Protein AF-0000000086524629 (afdb_homodimer)

Sequence (370 aa):
MGITLEEAQRVMAEADLLYSAADIAHALDILAASITEALADKNPLVLCVMNGGVITAGHLLTRLNFPLEQDYLHATRYRGATSGGQTITWLHEPETSLAGRHVLLVDDLLDEGYTLREVARWCRERGAQTVSIAVLADKIHARRVDGIQADFPALPLVDRYVFGFGMDYKEYWRNANGIYAVKGMMGITLEEAQRVMAEADLLYSAADIAHALDILAASITEALADKNPLVLCVMNGGVITAGHLLTRLNFPLEQDYLHATRYRGATSGGQTITWLHEPETSLAGRHVLLVDDLLDEGYTLREVARWCRERGAQTVSIAVLADKIHARRVDGIQADFPALPLVDRYVFGFGMDYKEYWRNANGIYAVKGM

InterPro domains:
  IPR000836 Phosphoribosyltransferase domain [PF00156] (21-147)
  IPR000836 Phosphoribosyltransferase domain [cd06223] (27-153)
  IPR029057 Phosphoribosyltransferase-like [G3DSA:3.40.50.2020] (3-184)
  IPR029057 Phosphoribosyltransferase-like [SSF53271] (16-183)
  IPR050408 Hypoxanthine-guanine phosphoribosyltransferase [PTHR43340] (16-183)

Radius of gyration: 20.01 Å; Cα contacts (8 Å, |Δi|>4): 835; chains: 2; bounding box: 47×61×53 Å

pLDDT: mean 94.8, std 10.23, range [38.28, 98.94]

Secondary structure (DSSP, 8-state):
-PPPHHHHHHHHHHPEEEE-HHHHHHHHHHHHHHHHHHHTTS--EEEEETTTHHHHHHHHHTT--S--EEEEEEEEEE--SSSS--EEEEEE--SS--TT-EEEEEEEEESS-HHHHHHHHHHHHTT-SEEEEEEEEEE-SS-PPTT---SEEEEEE-SS-EEBTTB-BTTB-TT-SSEEE-TT-/-PPPHHHHHHHHHHPEEEE-HHHHHHHHHHHHHHHHHHHTTS--EEEEETTTHHHHHHHHHTT--S--EEEEEEEEEE--SSSS--EEEEEE--SS--TT-EEEEEEEEESS-HHHHHHHHHHHHTT-SEEEEEEEEEE-SS-PPTT---SEEEEEE-SS-EEBTTB-BTTB-TT-SSEEE-TT-

Organism: NCBI:txid111769

Structure (mmCIF, N/CA/C/O backbone):
data_AF-0000000086524629-model_v1
#
loop_
_entity.id
_entity.type
_entity.pdbx_description
1 polymer 'Hypoxanthine-guanine phosphoribosyltransferase'
#
loop_
_atom_site.group_PDB
_atom_site.id
_atom_site.type_symbol
_atom_site.label_atom_id
_atom_site.label_alt_id
_atom_site.label_comp_id
_atom_site.label_asym_id
_atom_site.label_entity_id
_atom_site.label_seq_id
_atom_site.pdbx_PDB_ins_code
_atom_site.Cartn_x
_atom_site.Cartn_y
_atom_site.Cartn_z
_atom_site.occupancy
_atom_site.B_iso_or_equiv
_atom_site.auth_seq_id
_atom_site.auth_comp_id
_atom_site.auth_asym_id
_atom_site.auth_atom_id
_atom_site.pdbx_PDB_model_num
ATOM 1 N N . MET A 1 1 ? -15.109 -13.844 -16.219 1 56.5 1 MET A N 1
ATOM 2 C CA . MET A 1 1 ? -16.109 -13.727 -15.172 1 56.5 1 MET A CA 1
ATOM 3 C C . MET A 1 1 ? -15.492 -13.953 -13.797 1 56.5 1 MET A C 1
ATOM 5 O O . MET A 1 1 ? -14.641 -14.82 -13.633 1 56.5 1 MET A O 1
ATOM 9 N N . GLY A 1 2 ? -15.539 -12.891 -12.891 1 74.88 2 GLY A N 1
ATOM 10 C CA . GLY A 1 2 ? -14.984 -13.062 -11.555 1 74.88 2 GLY A CA 1
ATOM 11 C C . GLY A 1 2 ? -15.578 -14.242 -10.812 1 74.88 2 GLY A C 1
ATOM 12 O O . GLY A 1 2 ? -16.625 -14.773 -11.211 1 74.88 2 GLY A O 1
ATOM 13 N N . ILE A 1 3 ? -14.852 -14.922 -9.914 1 89.06 3 ILE A N 1
ATOM 14 C CA . ILE A 1 3 ? -15.305 -16.062 -9.117 1 89.06 3 ILE A CA 1
ATOM 15 C C . ILE A 1 3 ? -16.375 -15.609 -8.133 1 89.06 3 ILE A C 1
ATOM 17 O O . ILE A 1 3 ? -16.531 -14.414 -7.879 1 89.06 3 ILE A O 1
ATOM 21 N N . THR A 1 4 ? -17.156 -16.656 -7.648 1 92 4 THR A N 1
ATOM 22 C CA . THR A 1 4 ? -18.156 -16.375 -6.629 1 92 4 THR A CA 1
ATOM 23 C C . THR A 1 4 ? -17.516 -16.25 -5.254 1 92 4 THR A C 1
ATOM 25 O O . THR A 1 4 ? -16.375 -16.703 -5.051 1 92 4 THR A O 1
ATOM 28 N N . LEU A 1 5 ? -18.266 -15.68 -4.383 1 94.38 5 LEU A N 1
ATOM 29 C CA . LEU A 1 5 ? -17.812 -15.594 -2.996 1 94.38 5 LEU A CA 1
ATOM 30 C C . LEU A 1 5 ? -17.625 -16.984 -2.398 1 94.38 5 LEU A C 1
ATOM 32 O O . LEU A 1 5 ? -16.688 -17.203 -1.628 1 94.38 5 LEU A O 1
ATOM 36 N N . GLU A 1 6 ? -18.484 -17.859 -2.748 1 95.12 6 GLU A N 1
ATOM 37 C CA . GLU A 1 6 ? -18.391 -19.234 -2.271 1 95.12 6 GLU A CA 1
ATOM 38 C C . GLU A 1 6 ? -17.094 -19.891 -2.744 1 95.12 6 GLU A C 1
ATOM 40 O O . GLU A 1 6 ? -16.438 -20.609 -1.985 1 95.12 6 GLU A O 1
ATOM 45 N N . GLU A 1 7 ? -16.781 -19.688 -3.971 1 96 7 GLU A N 1
ATOM 46 C CA . GLU A 1 7 ? -15.531 -20.203 -4.5 1 96 7 GLU A CA 1
ATOM 47 C C . GLU A 1 7 ? -14.328 -19.609 -3.777 1 96 7 GLU A C 1
ATOM 49 O O . GLU A 1 7 ? -13.367 -20.312 -3.469 1 96 7 GLU A O 1
ATOM 54 N N . ALA A 1 8 ? -14.391 -18.281 -3.533 1 97.19 8 ALA A N 1
ATOM 55 C CA . ALA A 1 8 ? -13.32 -17.625 -2.793 1 97.19 8 ALA A CA 1
ATOM 56 C C . ALA A 1 8 ? -13.164 -18.219 -1.398 1 97.19 8 ALA A C 1
ATOM 58 O O . ALA A 1 8 ? -12.047 -18.484 -0.947 1 97.19 8 ALA A O 1
ATOM 59 N N . GLN A 1 9 ? -14.242 -18.5 -0.778 1 97.5 9 GLN A N 1
ATOM 60 C CA . GLN A 1 9 ? -14.219 -19.078 0.564 1 97.5 9 GLN A CA 1
ATOM 61 C C . GLN A 1 9 ? -13.68 -20.5 0.542 1 97.5 9 GLN A C 1
ATOM 63 O O . GLN A 1 9 ? -12.914 -20.891 1.426 1 97.5 9 GLN A O 1
ATOM 68 N N . ARG A 1 10 ? -14.055 -21.219 -0.437 1 97.19 10 ARG A N 1
ATOM 69 C CA . ARG A 1 10 ? -13.648 -22.625 -0.565 1 97.19 10 ARG A CA 1
ATOM 70 C C . ARG A 1 10 ? -12.141 -22.719 -0.792 1 97.19 10 ARG A C 1
ATOM 72 O O . ARG A 1 10 ? -11.477 -23.578 -0.201 1 97.19 10 ARG A O 1
ATOM 79 N N . VAL A 1 11 ? -11.602 -21.891 -1.621 1 97.94 11 VAL A N 1
ATOM 80 C CA . VAL A 1 11 ? -10.18 -21.953 -1.942 1 97.94 11 VAL A CA 1
ATOM 81 C C . VAL A 1 11 ? -9.352 -21.719 -0.68 1 97.94 11 VAL A C 1
ATOM 83 O O . VAL A 1 11 ? -8.359 -22.406 -0.443 1 97.94 11 VAL A O 1
ATOM 86 N N . MET A 1 12 ? -9.773 -20.781 0.132 1 98.25 12 MET A N 1
ATOM 87 C CA . MET A 1 12 ? -9.07 -20.5 1.383 1 98.25 12 MET A CA 1
ATOM 88 C C . MET A 1 12 ? -9.188 -21.688 2.338 1 98.25 12 MET A C 1
ATOM 90 O O . MET A 1 12 ? -8.195 -22.078 2.959 1 98.25 12 MET A O 1
ATOM 94 N N . ALA A 1 13 ? -10.344 -22.234 2.402 1 97.94 13 ALA A N 1
ATOM 95 C CA . ALA A 1 13 ? -10.609 -23.312 3.342 1 97.94 13 ALA A CA 1
ATOM 96 C C . ALA A 1 13 ? -9.773 -24.547 3 1 97.94 13 ALA A C 1
ATOM 98 O O . ALA A 1 13 ? -9.375 -25.297 3.891 1 97.94 13 ALA A O 1
ATOM 99 N N . GLU A 1 14 ? -9.438 -24.703 1.763 1 98.25 14 GLU A N 1
ATOM 100 C CA . GLU A 1 14 ? -8.797 -25.938 1.312 1 98.25 14 GLU A CA 1
ATOM 101 C C . GLU A 1 14 ? -7.309 -25.734 1.062 1 98.25 14 GLU A C 1
ATOM 103 O O . GLU A 1 14 ? -6.566 -26.688 0.849 1 98.25 14 GLU A O 1
ATOM 108 N N . ALA A 1 15 ? -6.867 -24.516 1.142 1 98.5 15 ALA A N 1
ATOM 109 C CA . ALA A 1 15 ? -5.508 -24.156 0.734 1 98.5 15 ALA A CA 1
ATOM 110 C C . ALA A 1 15 ? -4.477 -24.719 1.705 1 98.5 15 ALA A C 1
ATOM 112 O O . ALA A 1 15 ? -4.777 -24.938 2.879 1 98.5 15 ALA A O 1
ATOM 113 N N . ASP A 1 16 ? -3.24 -24.953 1.258 1 98.5 16 ASP A N 1
ATOM 114 C CA . ASP A 1 16 ? -2.096 -25.328 2.086 1 98.5 16 ASP A CA 1
ATOM 115 C C . ASP A 1 16 ? -1.371 -24.094 2.604 1 98.5 16 ASP A C 1
ATOM 117 O O . ASP A 1 16 ? -0.992 -23.219 1.824 1 98.5 16 ASP A O 1
ATOM 121 N N . LEU A 1 17 ? -1.208 -24.016 3.881 1 98.5 17 LEU A N 1
ATOM 122 C CA . LEU A 1 17 ? -0.421 -22.922 4.445 1 98.5 17 LEU A CA 1
ATOM 123 C C . LEU A 1 17 ? 1.067 -23.141 4.191 1 98.5 17 LEU A C 1
ATOM 125 O O . LEU A 1 17 ? 1.632 -24.156 4.617 1 98.5 17 LEU A O 1
ATOM 129 N N . LEU A 1 18 ? 1.681 -22.266 3.445 1 98.69 18 LEU A N 1
ATOM 130 C CA . LEU A 1 18 ? 3.107 -22.375 3.162 1 98.69 18 LEU A CA 1
ATOM 131 C C . LEU A 1 18 ? 3.924 -21.562 4.168 1 98.69 18 LEU A C 1
ATOM 133 O O . LEU A 1 18 ? 4.938 -22.047 4.68 1 98.69 18 LEU A O 1
ATOM 137 N N . TYR A 1 19 ? 3.584 -20.312 4.457 1 98.88 19 TYR A N 1
ATOM 138 C CA . TYR A 1 19 ? 4.207 -19.422 5.43 1 98.88 19 TYR A CA 1
ATOM 139 C C . TYR A 1 19 ? 3.154 -18.734 6.297 1 98.88 19 TYR A C 1
ATOM 141 O O . TYR A 1 19 ? 2.182 -18.172 5.785 1 98.88 19 TYR A O 1
ATOM 149 N N . SER A 1 20 ? 3.328 -18.781 7.582 1 98.81 20 SER A N 1
ATOM 150 C CA . SER A 1 20 ? 2.424 -18.156 8.539 1 98.81 20 SER A CA 1
ATOM 151 C C . SER A 1 20 ? 2.705 -16.656 8.656 1 98.81 20 SER A C 1
ATOM 153 O O . SER A 1 20 ? 3.717 -16.172 8.148 1 98.81 20 SER A O 1
ATOM 155 N N . ALA A 1 21 ? 1.793 -16 9.312 1 98.56 21 ALA A N 1
ATOM 156 C CA . ALA A 1 21 ? 1.997 -14.586 9.617 1 98.56 21 ALA A CA 1
ATOM 157 C C . ALA A 1 21 ? 3.311 -14.367 10.359 1 98.56 21 ALA A C 1
ATOM 159 O O . ALA A 1 21 ? 4.031 -13.406 10.094 1 98.56 21 ALA A O 1
ATOM 160 N N . ALA A 1 22 ? 3.586 -15.203 11.281 1 98.62 22 ALA A N 1
ATOM 161 C CA . ALA A 1 22 ? 4.809 -15.094 12.07 1 98.62 22 ALA A CA 1
ATOM 162 C C . ALA A 1 22 ? 6.047 -15.312 11.203 1 98.62 22 ALA A C 1
ATOM 164 O O . ALA A 1 22 ? 7.055 -14.625 11.367 1 98.62 22 ALA A O 1
ATOM 165 N N . ASP A 1 23 ? 5.973 -16.297 10.297 1 98.75 23 ASP A N 1
ATOM 166 C CA . ASP A 1 23 ? 7.055 -16.531 9.344 1 98.75 23 ASP A CA 1
ATOM 167 C C . ASP A 1 23 ? 7.332 -15.289 8.508 1 98.75 23 ASP A C 1
ATOM 169 O O . ASP A 1 23 ? 8.492 -14.898 8.336 1 98.75 23 ASP A O 1
ATOM 173 N N . ILE A 1 24 ? 6.301 -14.711 8.047 1 98.88 24 ILE A N 1
ATOM 174 C CA . ILE A 1 24 ? 6.41 -13.562 7.16 1 98.88 24 ILE A CA 1
ATOM 175 C C . ILE A 1 24 ? 6.977 -12.367 7.93 1 98.88 24 ILE A C 1
ATOM 177 O O . ILE A 1 24 ? 7.867 -11.672 7.438 1 98.88 24 ILE A O 1
ATOM 181 N N . ALA A 1 25 ? 6.453 -12.141 9.141 1 98.69 25 ALA A N 1
ATOM 182 C CA . ALA A 1 25 ? 6.957 -11.039 9.961 1 98.69 25 ALA A CA 1
ATOM 183 C C . ALA A 1 25 ? 8.453 -11.172 10.203 1 98.69 25 ALA A C 1
ATOM 185 O O . ALA A 1 25 ? 9.203 -10.195 10.086 1 98.69 25 ALA A O 1
ATOM 186 N N . HIS A 1 26 ? 8.859 -12.359 10.516 1 98.81 26 HIS A N 1
ATOM 187 C CA . HIS A 1 26 ? 10.273 -12.625 10.742 1 98.81 26 HIS A CA 1
ATOM 188 C C . HIS A 1 26 ? 11.086 -12.375 9.484 1 98.81 26 HIS A C 1
ATOM 190 O O . HIS A 1 26 ? 12.148 -11.75 9.539 1 98.81 26 HIS A O 1
ATOM 196 N N . ALA A 1 27 ? 10.609 -12.836 8.391 1 98.88 27 ALA A N 1
ATOM 197 C CA . ALA A 1 27 ? 11.289 -12.656 7.113 1 98.88 27 ALA A CA 1
ATOM 198 C C . ALA A 1 27 ? 11.391 -11.18 6.754 1 98.88 27 ALA A C 1
ATOM 200 O O . ALA A 1 27 ? 12.406 -10.734 6.219 1 98.88 27 ALA A O 1
ATOM 201 N N . LEU A 1 28 ? 10.367 -10.43 7.02 1 98.88 28 LEU A N 1
ATOM 202 C CA . LEU A 1 28 ? 10.367 -9 6.73 1 98.88 28 LEU A CA 1
ATOM 203 C C . LEU A 1 28 ? 11.367 -8.266 7.617 1 98.88 28 LEU A C 1
ATOM 205 O O . LEU A 1 28 ? 11.977 -7.281 7.188 1 98.88 28 LEU A O 1
ATOM 209 N N . ASP A 1 29 ? 11.5 -8.734 8.875 1 98.88 29 ASP A N 1
ATOM 210 C CA . ASP A 1 29 ? 12.508 -8.156 9.758 1 98.88 29 ASP A CA 1
ATOM 211 C C . ASP A 1 29 ? 13.906 -8.344 9.18 1 98.88 29 ASP A C 1
ATOM 213 O O . ASP A 1 29 ? 14.711 -7.406 9.172 1 98.88 29 ASP A O 1
ATOM 217 N N . ILE A 1 30 ? 14.195 -9.492 8.703 1 98.88 30 ILE A N 1
ATOM 218 C CA . ILE A 1 30 ? 15.492 -9.805 8.109 1 98.88 30 ILE A CA 1
ATOM 219 C C . ILE A 1 30 ? 15.688 -8.992 6.836 1 98.88 30 ILE A C 1
ATOM 221 O O . ILE A 1 30 ? 16.75 -8.43 6.609 1 98.88 30 ILE A O 1
ATOM 225 N N . LEU A 1 31 ? 14.672 -8.945 6.051 1 98.88 31 LEU A N 1
ATOM 226 C CA . LEU A 1 31 ? 14.695 -8.156 4.82 1 98.88 31 LEU A CA 1
ATOM 227 C C . LEU A 1 31 ? 15 -6.695 5.113 1 98.88 31 LEU A C 1
ATOM 229 O O . LEU A 1 31 ? 15.852 -6.09 4.453 1 98.88 31 LEU A O 1
ATOM 233 N N . ALA A 1 32 ? 14.328 -6.121 6.059 1 98.94 32 ALA A N 1
ATOM 234 C CA . ALA A 1 32 ? 14.5 -4.719 6.434 1 98.94 32 ALA A CA 1
ATOM 235 C C . ALA A 1 32 ? 15.93 -4.441 6.879 1 98.94 32 ALA A C 1
ATOM 237 O O . ALA A 1 32 ? 16.5 -3.396 6.559 1 98.94 32 ALA A O 1
ATOM 238 N N . ALA A 1 33 ? 16.453 -5.379 7.633 1 98.88 33 ALA A N 1
ATOM 239 C CA . ALA A 1 33 ? 17.828 -5.234 8.086 1 98.88 33 ALA A CA 1
ATOM 240 C C . ALA A 1 33 ? 18.797 -5.199 6.898 1 98.88 33 ALA A C 1
ATOM 242 O O . ALA A 1 33 ? 19.719 -4.379 6.859 1 98.88 33 ALA A O 1
ATOM 243 N N . SER A 1 34 ? 18.594 -6.059 5.918 1 98.88 34 SER A N 1
ATOM 244 C CA . SER A 1 34 ? 19.438 -6.117 4.727 1 98.88 34 SER A CA 1
ATOM 245 C C . SER A 1 34 ? 19.328 -4.832 3.912 1 98.88 34 SER A C 1
ATOM 247 O O . SER A 1 34 ? 20.344 -4.305 3.449 1 98.88 34 SER A O 1
ATOM 249 N N . ILE A 1 35 ? 18.141 -4.348 3.736 1 98.94 35 ILE A N 1
ATOM 250 C CA . ILE A 1 35 ? 17.906 -3.121 2.982 1 98.94 35 ILE A CA 1
ATOM 251 C C . ILE A 1 35 ? 18.531 -1.938 3.719 1 98.94 35 ILE A C 1
ATOM 253 O O . ILE A 1 35 ? 19.125 -1.055 3.096 1 98.94 35 ILE A O 1
ATOM 257 N N . THR A 1 36 ? 18.375 -1.91 5.047 1 98.88 36 THR A N 1
ATOM 258 C CA . THR A 1 36 ? 18.953 -0.842 5.855 1 98.88 36 THR A CA 1
ATOM 259 C C . THR A 1 36 ? 20.469 -0.783 5.672 1 98.88 36 THR A C 1
ATOM 261 O O . THR A 1 36 ? 21.031 0.294 5.469 1 98.88 36 THR A O 1
ATOM 264 N N . GLU A 1 37 ? 21.109 -1.913 5.695 1 98.75 37 GLU A N 1
ATOM 265 C CA . GLU A 1 37 ? 22.562 -1.985 5.508 1 98.75 37 GLU A CA 1
ATOM 266 C C . GLU A 1 37 ? 22.969 -1.433 4.145 1 98.75 37 GLU A C 1
ATOM 268 O O . GLU A 1 37 ? 23.969 -0.737 4.027 1 98.75 37 GLU A O 1
ATOM 273 N N . ALA A 1 38 ? 22.141 -1.623 3.154 1 98.75 38 ALA A N 1
ATOM 274 C CA . ALA A 1 38 ? 22.516 -1.315 1.776 1 98.75 38 ALA A CA 1
ATOM 275 C C . ALA A 1 38 ? 22.125 0.112 1.407 1 98.75 38 ALA A C 1
ATOM 277 O O . ALA A 1 38 ? 22.797 0.757 0.597 1 98.75 38 ALA A O 1
ATOM 278 N N . LEU A 1 39 ? 21.031 0.636 2.031 1 98.69 39 LEU A N 1
ATOM 279 C CA . LEU A 1 39 ? 20.422 1.801 1.396 1 98.69 39 LEU A CA 1
ATOM 280 C C . LEU A 1 39 ? 20.219 2.928 2.404 1 98.69 39 LEU A C 1
ATOM 282 O O . LEU A 1 39 ? 19.875 4.047 2.027 1 98.69 39 LEU A O 1
ATOM 286 N N . ALA A 1 40 ? 20.453 2.713 3.717 1 98.44 40 ALA A N 1
ATOM 287 C CA . ALA A 1 40 ? 20.078 3.678 4.746 1 98.44 40 ALA A CA 1
ATOM 288 C C . ALA A 1 40 ? 20.812 5.004 4.547 1 98.44 40 ALA A C 1
ATOM 290 O O . ALA A 1 40 ? 20.297 6.062 4.91 1 98.44 40 ALA A O 1
ATOM 291 N N . ASP A 1 41 ? 21.953 4.984 3.922 1 97.31 41 ASP A N 1
ATOM 292 C CA . ASP A 1 41 ? 22.766 6.191 3.779 1 97.31 41 ASP A CA 1
ATOM 293 C C . ASP A 1 41 ? 22.688 6.75 2.359 1 97.31 41 ASP A C 1
ATOM 295 O O . ASP A 1 41 ? 23.453 7.629 1.982 1 97.31 41 ASP A O 1
ATOM 299 N N . LYS A 1 42 ? 21.688 6.309 1.527 1 97.94 42 LYS A N 1
ATOM 300 C CA . LYS A 1 42 ? 21.672 6.648 0.107 1 97.94 42 LYS A CA 1
ATOM 301 C C . LYS A 1 42 ? 20.453 7.48 -0.256 1 97.94 42 LYS A C 1
ATOM 303 O O . LYS A 1 42 ? 20.203 7.746 -1.434 1 97.94 42 LYS A O 1
ATOM 308 N N . ASN A 1 43 ? 19.609 7.809 0.713 1 97.75 43 ASN A N 1
ATOM 309 C CA . ASN A 1 43 ? 18.391 8.578 0.465 1 97.75 43 ASN A CA 1
ATOM 310 C C . ASN A 1 43 ? 17.547 7.953 -0.641 1 97.75 43 ASN A C 1
ATOM 312 O O . ASN A 1 43 ? 17.234 8.609 -1.639 1 97.75 43 ASN A O 1
ATOM 316 N N . PRO A 1 44 ? 17.125 6.758 -0.419 1 98.75 44 PRO A N 1
ATOM 317 C CA . PRO A 1 44 ? 16.5 6.02 -1.522 1 98.75 44 PRO A CA 1
ATOM 318 C C . PRO A 1 44 ? 15.07 6.484 -1.813 1 98.75 44 PRO A C 1
ATOM 320 O O . PRO A 1 44 ? 14.438 7.117 -0.965 1 98.75 44 PRO A O 1
ATOM 323 N N . LEU A 1 45 ? 14.633 6.285 -3.01 1 98.75 45 LEU A N 1
ATOM 324 C CA . LEU A 1 45 ? 13.234 6.32 -3.422 1 98.75 45 LEU A CA 1
ATOM 325 C C . LEU A 1 45 ? 12.656 4.91 -3.504 1 98.75 45 LEU A C 1
ATOM 327 O O . LEU A 1 45 ? 13.117 4.09 -4.305 1 98.75 45 LEU A O 1
ATOM 331 N N . VAL A 1 46 ? 11.703 4.629 -2.621 1 98.88 46 VAL A N 1
ATOM 332 C CA . VAL A 1 46 ? 11.062 3.316 -2.617 1 98.88 46 VAL A CA 1
ATOM 333 C C . VAL A 1 46 ? 9.812 3.35 -3.492 1 98.88 46 VAL A C 1
ATOM 335 O O . VAL A 1 46 ? 8.922 4.176 -3.281 1 98.88 46 VAL A O 1
ATOM 338 N N . LEU A 1 47 ? 9.758 2.488 -4.48 1 98.88 47 LEU A N 1
ATOM 339 C CA . LEU A 1 47 ? 8.617 2.389 -5.383 1 98.88 47 LEU A CA 1
ATOM 340 C C . LEU A 1 47 ? 7.832 1.106 -5.125 1 98.88 47 LEU A C 1
ATOM 342 O O . LEU A 1 47 ? 8.352 0.005 -5.312 1 98.88 47 LEU A O 1
ATOM 346 N N . CYS A 1 48 ? 6.621 1.281 -4.695 1 98.81 48 CYS A N 1
ATOM 347 C CA . CYS A 1 48 ? 5.707 0.158 -4.527 1 98.81 48 CYS A CA 1
ATOM 348 C C . CYS A 1 48 ? 5.156 -0.303 -5.867 1 98.81 48 CYS A C 1
ATOM 350 O O . CYS A 1 48 ? 4.555 0.485 -6.602 1 98.81 48 CYS A O 1
ATOM 352 N N . VAL A 1 49 ? 5.34 -1.526 -6.223 1 98.25 49 VAL A N 1
ATOM 353 C CA . VAL A 1 49 ? 4.809 -2.074 -7.465 1 98.25 49 VAL A CA 1
ATOM 354 C C . VAL A 1 49 ? 3.365 -2.523 -7.258 1 98.25 49 VAL A C 1
ATOM 356 O O . VAL A 1 49 ? 3.102 -3.453 -6.492 1 98.25 49 VAL A O 1
ATOM 359 N N . MET A 1 50 ? 2.463 -1.873 -7.871 1 97.44 50 MET A N 1
ATOM 360 C CA . MET A 1 50 ? 1.033 -2.109 -7.684 1 97.44 50 MET A CA 1
ATOM 361 C C . MET A 1 50 ? 0.569 -3.312 -8.5 1 97.44 50 MET A C 1
ATOM 363 O O . MET A 1 50 ? 1.09 -3.57 -9.586 1 97.44 50 MET A O 1
ATOM 367 N N . ASN A 1 51 ? -0.433 -4.031 -8.031 1 95.5 51 ASN A N 1
ATOM 368 C CA . ASN A 1 51 ? -1.132 -3.914 -6.758 1 95.5 51 ASN A CA 1
ATOM 369 C C . ASN A 1 51 ? -0.522 -4.828 -5.699 1 95.5 51 ASN A C 1
ATOM 371 O O . ASN A 1 51 ? -0.625 -4.551 -4.5 1 95.5 51 ASN A O 1
ATOM 375 N N . GLY A 1 52 ? 0.192 -5.77 -6.18 1 96.5 52 GLY A N 1
ATOM 376 C CA . GLY A 1 52 ? 0.677 -6.824 -5.309 1 96.5 52 GLY A CA 1
ATOM 377 C C . GLY A 1 52 ? 1.599 -6.316 -4.215 1 96.5 52 GLY A C 1
ATOM 378 O O . GLY A 1 52 ? 1.653 -6.891 -3.125 1 96.5 52 GLY A O 1
ATOM 379 N N . GLY A 1 53 ? 2.262 -5.258 -4.426 1 98.12 53 GLY A N 1
ATOM 380 C CA . GLY A 1 53 ? 3.293 -4.766 -3.525 1 98.12 53 GLY A CA 1
ATOM 381 C C . GLY A 1 53 ? 2.736 -3.98 -2.352 1 98.12 53 GLY A C 1
ATOM 382 O O . GLY A 1 53 ? 3.465 -3.658 -1.412 1 98.12 53 GLY A O 1
ATOM 383 N N . VAL A 1 54 ? 1.428 -3.709 -2.307 1 98.62 54 VAL A N 1
ATOM 384 C CA . VAL A 1 54 ? 0.842 -2.805 -1.323 1 98.62 54 VAL A CA 1
ATOM 385 C C . VAL A 1 54 ? 1.06 -3.357 0.084 1 98.62 54 VAL A C 1
ATOM 387 O O . VAL A 1 54 ? 1.573 -2.658 0.96 1 98.62 54 VAL A O 1
ATOM 390 N N . ILE A 1 55 ? 0.72 -4.605 0.283 1 98.88 55 ILE A N 1
ATOM 391 C CA . ILE A 1 55 ? 0.796 -5.191 1.616 1 98.88 55 ILE A CA 1
ATOM 392 C C . ILE A 1 55 ? 2.258 -5.383 2.012 1 98.88 55 ILE A C 1
ATOM 394 O O . ILE A 1 55 ? 2.664 -5 3.111 1 98.88 55 ILE A O 1
ATOM 398 N N . THR A 1 56 ? 3.078 -5.879 1.075 1 98.88 56 THR A N 1
ATOM 399 C CA . THR A 1 56 ? 4.504 -6.051 1.341 1 98.88 56 THR A CA 1
ATOM 400 C C . THR A 1 56 ? 5.164 -4.711 1.646 1 98.88 56 THR A C 1
ATOM 402 O O . THR A 1 56 ? 5.875 -4.574 2.643 1 98.88 56 THR A O 1
ATOM 405 N N . ALA A 1 57 ? 4.891 -3.703 0.833 1 98.88 57 ALA A N 1
ATOM 406 C CA . ALA A 1 57 ? 5.465 -2.377 1.048 1 98.88 57 ALA A CA 1
ATOM 407 C C . ALA A 1 57 ? 4.988 -1.781 2.369 1 98.88 57 ALA A C 1
ATOM 409 O O . ALA A 1 57 ? 5.781 -1.217 3.125 1 98.88 57 ALA A O 1
ATOM 410 N N . GLY A 1 58 ? 3.695 -1.918 2.65 1 98.75 58 GLY A N 1
ATOM 411 C CA . GLY A 1 58 ? 3.156 -1.388 3.893 1 98.75 58 GLY A CA 1
ATOM 412 C C . GLY A 1 58 ? 3.869 -1.912 5.125 1 98.75 58 GLY A C 1
ATOM 413 O O . GLY A 1 58 ? 4.223 -1.141 6.02 1 98.75 58 GLY A O 1
ATOM 414 N N . HIS A 1 59 ? 4.148 -3.148 5.145 1 98.88 59 HIS A N 1
ATOM 415 C CA . HIS A 1 59 ? 4.777 -3.781 6.297 1 98.88 59 HIS A CA 1
ATOM 416 C C . HIS A 1 59 ? 6.281 -3.525 6.312 1 98.88 59 HIS A C 1
ATOM 418 O O . HIS A 1 59 ? 6.883 -3.383 7.379 1 98.88 59 HIS A O 1
ATOM 424 N N . LEU A 1 60 ? 6.859 -3.465 5.16 1 98.94 60 LEU A N 1
ATOM 425 C CA . LEU A 1 60 ? 8.305 -3.271 5.059 1 98.94 60 LEU A CA 1
ATOM 426 C C . LEU A 1 60 ? 8.688 -1.848 5.445 1 98.94 60 LEU A C 1
ATOM 428 O O . LEU A 1 60 ? 9.656 -1.642 6.184 1 98.94 60 LEU A O 1
ATOM 432 N N . LEU A 1 61 ? 7.965 -0.885 4.941 1 98.88 61 LEU A N 1
ATOM 433 C CA . LEU A 1 61 ? 8.312 0.522 5.113 1 98.88 61 LEU A CA 1
ATOM 434 C C . LEU A 1 61 ? 8.414 0.88 6.59 1 98.88 61 LEU A C 1
ATOM 436 O O . LEU A 1 61 ? 9.344 1.586 6.996 1 98.88 61 LEU A O 1
ATOM 440 N N . THR A 1 62 ? 7.551 0.325 7.434 1 98.81 62 THR A N 1
ATOM 441 C CA . THR A 1 62 ? 7.551 0.698 8.844 1 98.81 62 THR A CA 1
ATOM 442 C C . THR A 1 62 ? 8.703 0.026 9.586 1 98.81 62 THR A C 1
ATOM 444 O O . THR A 1 62 ? 8.945 0.305 10.758 1 98.81 62 THR A O 1
ATOM 447 N N . ARG A 1 63 ? 9.422 -0.829 8.906 1 98.88 63 ARG A N 1
ATOM 448 C CA . ARG A 1 63 ? 10.602 -1.489 9.469 1 98.88 63 ARG A CA 1
ATOM 449 C C . ARG A 1 63 ? 11.883 -0.771 9.062 1 98.88 63 ARG A C 1
ATOM 451 O O . ARG A 1 63 ? 12.953 -1.057 9.594 1 98.88 63 ARG A O 1
ATOM 458 N N . LEU A 1 64 ? 11.797 0.133 8.039 1 98.88 64 LEU A N 1
ATOM 459 C CA . LEU A 1 64 ? 12.938 0.906 7.562 1 98.88 64 LEU A CA 1
ATOM 460 C C . LEU A 1 64 ? 13.07 2.215 8.336 1 98.88 64 LEU A C 1
ATOM 462 O O . LEU A 1 64 ? 12.398 3.197 8.016 1 98.88 64 LEU A O 1
ATOM 466 N N . ASN A 1 65 ? 13.969 2.303 9.281 1 97.94 65 ASN A N 1
ATOM 467 C CA . ASN A 1 65 ? 14.102 3.428 10.195 1 97.94 65 ASN A CA 1
ATOM 468 C C . ASN A 1 65 ? 15.156 4.422 9.719 1 97.94 65 ASN A C 1
ATOM 470 O O . ASN A 1 65 ? 16.094 4.73 10.445 1 97.94 65 ASN A O 1
ATOM 474 N N . PHE A 1 66 ? 15.023 4.906 8.547 1 98.56 66 PHE A N 1
ATOM 475 C CA . PHE A 1 66 ? 15.867 5.93 7.949 1 98.56 66 PHE A CA 1
ATOM 476 C C . PHE A 1 66 ? 15.086 6.766 6.949 1 98.56 66 PHE A C 1
ATOM 478 O O . PHE A 1 66 ? 14.039 6.34 6.457 1 98.56 66 PHE A O 1
ATOM 485 N N . PRO A 1 67 ? 15.5 8.016 6.699 1 98.25 67 PRO A N 1
ATOM 486 C CA . PRO A 1 67 ? 14.773 8.867 5.75 1 98.25 67 PRO A CA 1
ATOM 487 C C . PRO A 1 67 ? 14.719 8.273 4.344 1 98.25 67 PRO A C 1
ATOM 489 O O . PRO A 1 67 ? 15.727 7.754 3.855 1 98.25 67 PRO A O 1
ATOM 492 N N . LEU A 1 68 ? 13.594 8.312 3.76 1 98.62 68 LEU A N 1
ATOM 493 C CA . LEU A 1 68 ? 13.367 7.883 2.385 1 98.62 68 LEU A CA 1
ATOM 494 C C . LEU A 1 68 ? 12.117 8.539 1.804 1 98.62 68 LEU A C 1
ATOM 496 O O . LEU A 1 68 ? 11.312 9.109 2.541 1 98.62 68 LEU A O 1
ATOM 500 N N . GLU A 1 69 ? 12.031 8.57 0.563 1 98.19 69 GLU A N 1
ATOM 501 C CA . GLU A 1 69 ? 10.805 8.938 -0.136 1 98.19 69 GLU A CA 1
ATOM 502 C C . GLU A 1 69 ? 10.102 7.703 -0.694 1 98.19 69 GLU A C 1
ATOM 504 O O . GLU A 1 69 ? 10.742 6.684 -0.964 1 98.19 69 GLU A O 1
ATOM 509 N N . GLN A 1 70 ? 8.789 7.785 -0.739 1 98.44 70 GLN A N 1
ATOM 510 C CA . GLN A 1 70 ? 7.98 6.664 -1.218 1 98.44 70 GLN A CA 1
ATOM 511 C C . GLN A 1 70 ? 7.07 7.094 -2.363 1 98.44 70 GLN A C 1
ATOM 513 O O . GLN A 1 70 ? 6.465 8.164 -2.314 1 98.44 70 GLN A O 1
ATOM 518 N N . ASP A 1 71 ? 7.016 6.391 -3.363 1 98.38 71 ASP A N 1
ATOM 519 C CA . ASP A 1 71 ? 6.125 6.508 -4.512 1 98.38 71 ASP A CA 1
ATOM 520 C C . ASP A 1 71 ? 5.684 5.133 -5.012 1 98.38 71 ASP A C 1
ATOM 522 O O . ASP A 1 71 ? 5.801 4.141 -4.293 1 98.38 71 ASP A O 1
ATOM 526 N N . TYR A 1 72 ? 5.016 5.098 -6.125 1 98.56 72 TYR A N 1
ATOM 527 C CA . TYR A 1 72 ? 4.551 3.809 -6.625 1 98.56 72 TYR A CA 1
ATOM 528 C C . TYR A 1 72 ? 4.508 3.795 -8.148 1 98.56 72 TYR A C 1
ATOM 530 O O . TYR A 1 72 ? 4.629 4.844 -8.789 1 98.56 72 TYR A O 1
ATOM 538 N N . LEU A 1 73 ? 4.414 2.641 -8.695 1 98.38 73 LEU A N 1
ATOM 539 C CA . LEU A 1 73 ? 4.223 2.449 -10.125 1 98.38 73 LEU A CA 1
ATOM 540 C C . LEU A 1 73 ? 3.295 1.269 -10.398 1 98.38 73 LEU A C 1
ATOM 542 O O . LEU A 1 73 ? 3.094 0.419 -9.531 1 98.38 73 LEU A O 1
ATOM 546 N N . HIS A 1 74 ? 2.674 1.336 -11.562 1 97.56 74 HIS A N 1
ATOM 547 C CA . HIS A 1 74 ? 1.768 0.287 -12.016 1 97.56 74 HIS A CA 1
ATOM 548 C C . HIS A 1 74 ? 1.978 -0.016 -13.492 1 97.56 74 HIS A C 1
ATOM 550 O O . HIS A 1 74 ? 1.716 0.833 -14.352 1 97.56 74 HIS A O 1
ATOM 556 N N . ALA A 1 75 ? 2.492 -1.185 -13.711 1 95.25 75 ALA A N 1
ATOM 557 C CA . ALA A 1 75 ? 2.736 -1.646 -15.07 1 95.25 75 ALA A CA 1
ATOM 558 C C . ALA A 1 75 ? 2.256 -3.082 -15.258 1 95.25 75 ALA A C 1
ATOM 560 O O . ALA A 1 75 ? 2.355 -3.9 -14.344 1 95.25 75 ALA A O 1
ATOM 561 N N . THR A 1 76 ? 1.684 -3.336 -16.406 1 90.56 76 THR A N 1
ATOM 562 C CA . THR A 1 76 ? 1.234 -4.68 -16.734 1 90.56 76 THR A CA 1
ATOM 563 C C . THR A 1 76 ? 1.946 -5.191 -17.984 1 90.56 76 THR A C 1
ATOM 565 O O . THR A 1 76 ? 2.328 -4.402 -18.859 1 90.56 76 THR A O 1
ATOM 568 N N . ARG A 1 77 ? 2.131 -6.465 -17.969 1 85.56 77 ARG A N 1
ATOM 569 C CA . ARG A 1 77 ? 2.77 -7.102 -19.125 1 85.56 77 ARG A CA 1
ATOM 570 C C . ARG A 1 77 ? 1.76 -7.359 -20.234 1 85.56 77 ARG A C 1
ATOM 572 O O . ARG A 1 77 ? 0.636 -7.793 -19.969 1 85.56 77 ARG A O 1
ATOM 579 N N . TYR A 1 78 ? 1.948 -6.742 -21.453 1 73.5 78 TYR A N 1
ATOM 580 C CA . TYR A 1 78 ? 1.13 -7.051 -22.625 1 73.5 78 TYR A CA 1
ATOM 581 C C . TYR A 1 78 ? 1.66 -8.281 -23.359 1 73.5 78 TYR A C 1
ATOM 583 O O . TYR A 1 78 ? 2.832 -8.32 -23.734 1 73.5 78 TYR A O 1
ATOM 591 N N . ARG A 1 79 ? 0.792 -9.352 -23.234 1 62.84 79 ARG A N 1
ATOM 592 C CA . ARG A 1 79 ? 1.209 -10.547 -23.969 1 62.84 79 ARG A CA 1
ATOM 593 C C . ARG A 1 79 ? 0.751 -10.477 -25.422 1 62.84 79 ARG A C 1
ATOM 595 O O . ARG A 1 79 ? -0.446 -10.562 -25.719 1 62.84 79 ARG A O 1
ATOM 602 N N . GLY A 1 80 ? 0.917 -9.398 -26.234 1 52.81 80 GLY A N 1
ATOM 603 C CA . GLY A 1 80 ? 0.484 -9.43 -27.625 1 52.81 80 GLY A CA 1
ATOM 604 C C . GLY A 1 80 ? 0.716 -10.773 -28.297 1 52.81 80 GLY A C 1
ATOM 605 O O . GLY A 1 80 ? 1.559 -11.555 -27.859 1 52.81 80 GLY A O 1
ATOM 606 N N . ALA A 1 81 ? -0.427 -11.234 -28.984 1 51.16 81 ALA A N 1
ATOM 607 C CA . ALA A 1 81 ? -0.454 -12.43 -29.828 1 51.16 81 ALA A CA 1
ATOM 608 C C . ALA A 1 81 ? 0.858 -12.586 -30.594 1 51.16 81 ALA A C 1
ATOM 610 O O . ALA A 1 81 ? 1.239 -13.703 -30.953 1 51.16 81 ALA A O 1
ATOM 611 N N . THR A 1 82 ? 1.01 -11.422 -31.469 1 45.91 82 THR A N 1
ATOM 612 C CA . THR A 1 82 ? 1.997 -11.703 -32.5 1 45.91 82 THR A CA 1
ATOM 613 C C . THR A 1 82 ? 3.367 -11.969 -31.891 1 45.91 82 THR A C 1
ATOM 615 O O . THR A 1 82 ? 3.578 -11.719 -30.703 1 45.91 82 THR A O 1
ATOM 618 N N . SER A 1 83 ? 4.457 -11.82 -32.812 1 38.28 83 SER A N 1
ATOM 619 C CA . SER A 1 83 ? 5.848 -12.266 -32.781 1 38.28 83 SER A CA 1
ATOM 620 C C . SER A 1 83 ? 6.605 -11.633 -31.625 1 38.28 83 SER A C 1
ATOM 622 O O . SER A 1 83 ? 6.73 -10.406 -31.562 1 38.28 83 SER A O 1
ATOM 624 N N . GLY A 1 84 ? 7.16 -12.102 -30.594 1 49.75 84 GLY A N 1
ATOM 625 C CA . GLY A 1 84 ? 8.227 -12.328 -29.641 1 49.75 84 GLY A CA 1
ATOM 626 C C . GLY A 1 84 ? 8.391 -11.188 -28.656 1 49.75 84 GLY A C 1
ATOM 627 O O . GLY A 1 84 ? 9.195 -11.273 -27.719 1 49.75 84 GLY A O 1
ATOM 628 N N . GLY A 1 85 ? 8.062 -9.812 -28.891 1 55.41 85 GLY A N 1
ATOM 629 C CA . GLY A 1 85 ? 8.688 -8.867 -27.984 1 55.41 85 GLY A CA 1
ATOM 630 C C . GLY A 1 85 ? 7.809 -8.508 -26.797 1 55.41 85 GLY A C 1
ATOM 631 O O . GLY A 1 85 ? 6.625 -8.195 -26.969 1 55.41 85 GLY A O 1
ATOM 632 N N . GLN A 1 86 ? 7.895 -9.094 -25.625 1 65.06 86 GLN A N 1
ATOM 633 C CA . GLN A 1 86 ? 7.234 -8.773 -24.359 1 65.06 86 GLN A CA 1
ATOM 634 C C . GLN A 1 86 ? 7.438 -7.312 -23.984 1 65.06 86 GLN A C 1
ATOM 636 O O . GLN A 1 86 ? 8.578 -6.844 -23.891 1 65.06 86 GLN A O 1
ATOM 641 N N . THR A 1 87 ? 6.27 -6.484 -24.156 1 81.25 87 THR A N 1
ATOM 642 C CA . THR A 1 87 ? 6.285 -5.074 -23.781 1 81.25 87 THR A CA 1
ATOM 643 C C . THR A 1 87 ? 5.41 -4.832 -22.547 1 81.25 87 THR A C 1
ATOM 645 O O . THR A 1 87 ? 4.672 -5.727 -22.125 1 81.25 87 THR A O 1
ATOM 648 N N . ILE A 1 88 ? 5.738 -3.756 -21.734 1 88.12 88 ILE A N 1
ATOM 649 C CA . ILE A 1 88 ? 4.918 -3.395 -20.578 1 88.12 88 ILE A CA 1
ATOM 650 C C . ILE A 1 88 ? 4.062 -2.178 -20.922 1 88.12 88 ILE A C 1
ATOM 652 O O . ILE A 1 88 ? 4.445 -1.353 -21.75 1 88.12 88 ILE A O 1
ATOM 656 N N . THR A 1 89 ? 2.9 -2.184 -20.422 1 92.31 89 THR A N 1
ATOM 657 C CA . THR A 1 89 ? 2.006 -1.031 -20.453 1 92.31 89 THR A CA 1
ATOM 658 C C . THR A 1 89 ? 1.919 -0.377 -19.062 1 92.31 89 THR A C 1
ATOM 660 O O . THR A 1 89 ? 1.694 -1.058 -18.062 1 92.31 89 THR A O 1
ATOM 663 N N . TRP A 1 90 ? 2.107 0.934 -19.125 1 93.69 90 TRP A N 1
ATOM 664 C CA . TRP A 1 90 ? 2.092 1.69 -17.875 1 93.69 90 TRP A CA 1
ATOM 665 C C . TRP A 1 90 ? 0.677 2.141 -17.531 1 93.69 90 TRP A C 1
ATOM 667 O O . TRP A 1 90 ? 0.018 2.809 -18.328 1 93.69 90 TRP A O 1
ATOM 677 N N . LEU A 1 91 ? 0.247 1.705 -16.438 1 94.44 91 LEU A N 1
ATOM 678 C CA . LEU A 1 91 ? -1.001 2.242 -15.914 1 94.44 91 LEU A CA 1
ATOM 679 C C . LEU A 1 91 ? -0.739 3.469 -15.047 1 94.44 91 LEU A C 1
ATOM 681 O O . LEU A 1 91 ? -1.585 4.363 -14.953 1 94.44 91 LEU A O 1
ATOM 685 N N . HIS A 1 92 ? 0.421 3.525 -14.398 1 96.62 92 HIS A N 1
ATOM 686 C CA . HIS A 1 92 ? 0.869 4.68 -13.625 1 96.62 92 HIS A CA 1
ATOM 687 C C . HIS A 1 92 ? 2.389 4.715 -13.516 1 96.62 92 HIS A C 1
ATOM 689 O O . HIS A 1 92 ? 3 3.777 -12.992 1 96.62 92 HIS A O 1
ATOM 695 N N . GLU A 1 93 ? 2.945 5.781 -13.992 1 96.62 93 GLU A N 1
ATOM 696 C CA . GLU A 1 93 ? 4.367 6.043 -13.773 1 96.62 93 GLU A CA 1
ATOM 697 C C . GLU A 1 93 ? 4.598 6.793 -12.469 1 96.62 93 GLU A C 1
ATOM 699 O O . GLU A 1 93 ? 3.738 7.562 -12.031 1 96.62 93 GLU A O 1
ATOM 704 N N . PRO A 1 94 ? 5.766 6.527 -11.836 1 97.06 94 PRO A N 1
ATOM 705 C CA . PRO A 1 94 ? 6.055 7.336 -10.648 1 97.06 94 PRO A CA 1
ATOM 706 C C . PRO A 1 94 ? 5.992 8.836 -10.93 1 97.06 94 PRO A C 1
ATOM 708 O O . PRO A 1 94 ? 6.402 9.289 -12 1 97.06 94 PRO A O 1
ATOM 711 N N . GLU A 1 95 ? 5.496 9.594 -9.992 1 94.94 95 GLU A N 1
ATOM 712 C CA . GLU A 1 95 ? 5.477 11.055 -10.117 1 94.94 95 GLU A CA 1
ATOM 713 C C . GLU A 1 9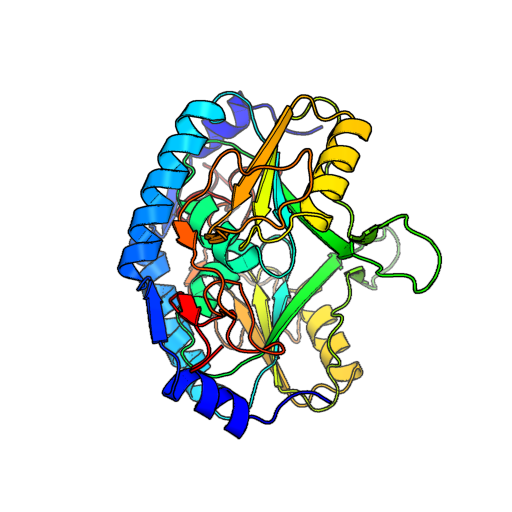5 ? 6.836 11.656 -9.773 1 94.94 95 GLU A C 1
ATOM 715 O O . GLU A 1 95 ? 7.203 12.703 -10.305 1 94.94 95 GLU A O 1
ATOM 720 N N . THR A 1 96 ? 7.547 11.008 -8.883 1 96.12 96 THR A N 1
ATOM 721 C CA . THR A 1 96 ? 8.852 11.477 -8.422 1 96.12 96 THR A CA 1
ATOM 722 C C . THR A 1 96 ? 9.922 11.227 -9.477 1 96.12 96 THR A C 1
ATOM 724 O O . THR A 1 96 ? 9.969 10.148 -10.078 1 96.12 96 THR A O 1
ATOM 727 N N . SER A 1 97 ? 10.781 12.203 -9.727 1 97.31 97 SER A N 1
ATOM 728 C CA . SER A 1 97 ? 11.875 12.023 -10.672 1 97.31 97 SER A CA 1
ATOM 729 C C . SER A 1 97 ? 12.844 10.938 -10.203 1 97.31 97 SER A C 1
ATOM 731 O O . SER A 1 97 ? 13.164 10.859 -9.016 1 97.31 97 SER A O 1
ATOM 733 N N . LEU A 1 98 ? 13.32 10.172 -11.117 1 98.31 98 LEU A N 1
ATOM 734 C CA . LEU A 1 98 ? 14.219 9.062 -10.805 1 98.31 98 LEU A CA 1
ATOM 735 C C . LEU A 1 98 ? 15.672 9.461 -11.039 1 98.31 98 LEU A C 1
ATOM 737 O O . LEU A 1 98 ? 16.594 8.734 -10.648 1 98.31 98 LEU A O 1
ATOM 741 N N . ALA A 1 99 ? 15.883 10.578 -11.672 1 98.12 99 ALA A N 1
ATOM 742 C CA . ALA A 1 99 ? 17.219 10.992 -12.078 1 98.12 99 ALA A CA 1
ATOM 743 C C . ALA A 1 99 ? 18.156 11.094 -10.875 1 98.12 99 ALA A C 1
ATOM 745 O O . ALA A 1 99 ? 17.875 11.836 -9.93 1 98.12 99 ALA A O 1
ATOM 746 N N . GLY A 1 100 ? 19.203 10.32 -10.938 1 98.25 100 GLY A N 1
ATOM 747 C CA . GLY A 1 100 ? 20.234 10.367 -9.906 1 98.25 100 GLY A CA 1
ATOM 748 C C . GLY A 1 100 ? 19.828 9.68 -8.617 1 98.25 100 GLY A C 1
ATOM 749 O O . GLY A 1 100 ? 20.547 9.719 -7.629 1 98.25 100 GLY A O 1
ATOM 750 N N . ARG A 1 101 ? 18.719 9 -8.562 1 98.19 101 ARG A N 1
ATOM 751 C CA . ARG A 1 101 ? 18.172 8.414 -7.34 1 98.19 101 ARG A CA 1
ATOM 752 C C . ARG A 1 101 ? 18.609 6.961 -7.191 1 98.19 101 ARG A C 1
ATOM 754 O O . ARG A 1 101 ? 18.875 6.281 -8.188 1 98.19 101 ARG A O 1
ATOM 761 N N . HIS A 1 102 ? 18.75 6.535 -5.965 1 98.81 102 H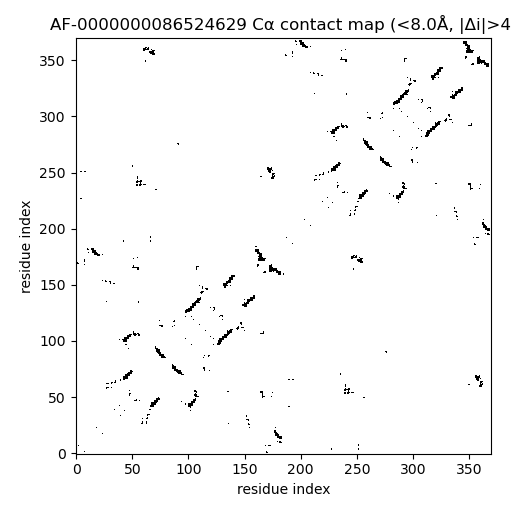IS A N 1
ATOM 762 C CA . HIS A 1 102 ? 18.781 5.113 -5.641 1 98.81 102 HIS A CA 1
ATOM 763 C C . HIS A 1 102 ? 17.375 4.559 -5.449 1 98.81 102 HIS A C 1
ATOM 765 O O . HIS A 1 102 ? 16.703 4.887 -4.469 1 98.81 102 HIS A O 1
ATOM 771 N N . VAL A 1 103 ? 16.953 3.697 -6.379 1 98.88 103 VAL A N 1
ATOM 772 C CA . VAL A 1 103 ? 15.57 3.25 -6.426 1 98.88 103 VAL A CA 1
ATOM 773 C C . VAL A 1 103 ? 15.461 1.835 -5.859 1 98.88 103 VAL A C 1
ATOM 775 O O . VAL A 1 103 ? 16.297 0.977 -6.16 1 98.88 103 VAL A O 1
ATOM 778 N N . LEU A 1 104 ? 14.539 1.624 -4.977 1 98.94 104 LEU A N 1
ATOM 779 C CA . LEU A 1 104 ? 14.164 0.299 -4.496 1 98.94 104 LEU A CA 1
ATOM 780 C C . LEU A 1 104 ? 12.758 -0.066 -4.961 1 98.94 104 LEU A C 1
ATOM 782 O O . LEU A 1 104 ? 11.781 0.589 -4.582 1 98.94 104 LEU A O 1
ATOM 786 N N . LEU A 1 105 ? 12.633 -1.046 -5.82 1 98.88 105 LEU A N 1
ATOM 787 C CA . LEU A 1 105 ? 11.344 -1.611 -6.211 1 98.88 105 LEU A CA 1
ATOM 788 C C . LEU A 1 105 ? 10.883 -2.656 -5.203 1 98.88 105 LEU A C 1
ATOM 790 O O . LEU A 1 105 ? 11.648 -3.551 -4.832 1 98.88 105 LEU A O 1
ATOM 794 N N . VAL A 1 106 ? 9.672 -2.543 -4.699 1 98.94 106 VAL A N 1
ATOM 795 C CA . VAL A 1 106 ? 9.117 -3.482 -3.727 1 98.94 106 VAL A CA 1
ATOM 796 C C . VAL A 1 106 ? 7.898 -4.18 -4.312 1 98.94 106 VAL A C 1
ATOM 798 O O . VAL A 1 106 ? 6.926 -3.527 -4.699 1 98.94 106 VAL A O 1
ATOM 801 N N . ASP A 1 107 ? 7.922 -5.492 -4.41 1 98.56 107 ASP A N 1
ATOM 802 C CA . ASP A 1 107 ? 6.832 -6.293 -4.961 1 98.56 107 ASP A CA 1
ATOM 803 C C . ASP A 1 107 ? 6.559 -7.52 -4.09 1 98.56 107 ASP A C 1
ATOM 805 O O . ASP A 1 107 ? 7.316 -7.812 -3.166 1 98.56 107 ASP A O 1
ATOM 809 N N . ASP A 1 108 ? 5.473 -8.156 -4.344 1 98.56 108 ASP A N 1
ATOM 810 C CA . ASP A 1 108 ? 5.109 -9.328 -3.559 1 98.56 108 ASP A CA 1
ATOM 811 C C . ASP A 1 108 ? 5.828 -10.578 -4.074 1 98.56 108 ASP A C 1
ATOM 813 O O . ASP A 1 108 ? 6.297 -11.398 -3.285 1 98.56 108 ASP A O 1
ATOM 817 N N . LEU A 1 109 ? 5.941 -10.68 -5.391 1 98 109 LEU A N 1
ATOM 818 C CA . LEU A 1 109 ? 6.352 -11.969 -5.945 1 98 109 LEU A CA 1
ATOM 819 C C . LEU A 1 109 ? 7.254 -11.773 -7.16 1 98 109 LEU A C 1
ATOM 821 O O . LEU A 1 109 ? 6.969 -10.938 -8.023 1 98 109 LEU A O 1
ATOM 825 N N . LEU A 1 110 ? 8.367 -12.398 -7.156 1 98 110 LEU A N 1
ATOM 826 C CA . LEU A 1 110 ? 9.156 -12.594 -8.367 1 98 110 LEU A CA 1
ATOM 827 C C . LEU A 1 110 ? 8.953 -13.992 -8.93 1 98 110 LEU A C 1
ATOM 829 O O . LEU A 1 110 ? 9.438 -14.977 -8.352 1 98 110 LEU A O 1
ATOM 833 N N . ASP A 1 111 ? 8.258 -14.086 -9.992 1 96.19 111 ASP A N 1
ATOM 834 C CA . ASP A 1 111 ? 8.023 -15.352 -10.688 1 96.19 111 ASP A CA 1
ATOM 835 C C . ASP A 1 111 ? 8.953 -15.492 -11.891 1 96.19 111 ASP A C 1
ATOM 837 O O . ASP A 1 111 ? 10.164 -15.656 -11.734 1 96.19 111 ASP A O 1
ATOM 841 N N . GLU A 1 112 ? 8.391 -15.258 -13.125 1 94.38 112 GLU A N 1
ATOM 842 C CA . GLU A 1 112 ? 9.266 -15.289 -14.289 1 94.38 112 GLU A CA 1
ATOM 843 C C . GLU A 1 112 ? 10.078 -14 -14.414 1 94.38 112 GLU A C 1
ATOM 845 O O . GLU A 1 112 ? 11.211 -14.016 -14.883 1 94.38 112 GLU A O 1
ATOM 850 N N . GLY A 1 113 ? 9.469 -12.914 -14.031 1 94.75 113 GLY A N 1
ATOM 851 C CA . GLY A 1 113 ? 10.227 -11.688 -13.828 1 94.75 113 GLY A CA 1
ATOM 852 C C . GLY A 1 113 ? 10.18 -10.75 -15.016 1 94.75 113 GLY A C 1
ATOM 853 O O .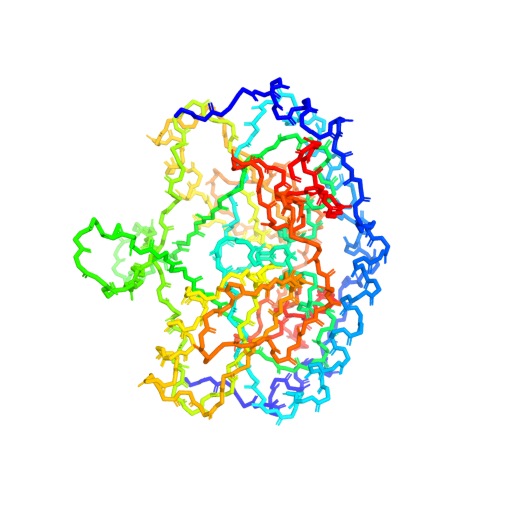 GLY A 1 113 ? 10.93 -9.781 -15.078 1 94.75 113 GLY A O 1
ATOM 854 N N . TYR A 1 114 ? 9.305 -10.969 -16.016 1 92.81 114 TYR A N 1
ATOM 855 C CA . TYR A 1 114 ? 9.25 -10.133 -17.203 1 92.81 114 TYR A CA 1
ATOM 856 C C . TYR A 1 114 ? 8.93 -8.688 -16.844 1 92.81 114 TYR A C 1
ATOM 858 O O . TYR A 1 114 ? 9.656 -7.77 -17.234 1 92.81 114 TYR A O 1
ATOM 866 N N . THR A 1 115 ? 7.863 -8.492 -16.078 1 93.38 115 THR A N 1
ATOM 867 C CA . THR A 1 115 ? 7.395 -7.152 -15.758 1 93.38 115 THR A CA 1
ATOM 868 C C . THR A 1 115 ? 8.445 -6.391 -14.961 1 93.38 115 THR A C 1
ATOM 870 O O . THR A 1 115 ? 8.812 -5.27 -15.312 1 93.38 115 THR A O 1
ATOM 873 N N . LEU A 1 116 ? 9.008 -7.031 -13.93 1 96.06 116 LEU A N 1
ATOM 874 C CA . LEU A 1 116 ? 9.977 -6.379 -13.062 1 96.06 116 LEU A CA 1
ATOM 875 C C . LEU A 1 116 ? 11.25 -6.039 -13.836 1 96.06 116 LEU A C 1
ATOM 877 O O . LEU A 1 116 ? 11.883 -5.012 -13.578 1 96.06 116 LEU A O 1
ATOM 881 N N . ARG A 1 117 ? 11.617 -6.898 -14.742 1 96.25 117 ARG A N 1
ATOM 882 C CA . ARG A 1 117 ? 12.797 -6.645 -15.555 1 96.25 117 ARG A CA 1
ATOM 883 C C . ARG A 1 117 ? 12.633 -5.367 -16.375 1 96.25 117 ARG A C 1
ATOM 885 O O . ARG A 1 117 ? 13.531 -4.523 -16.406 1 96.25 117 ARG A O 1
ATOM 892 N N . GLU A 1 118 ? 11.484 -5.293 -17.031 1 94.94 118 GLU A N 1
ATOM 893 C CA . GLU A 1 118 ? 11.219 -4.133 -17.891 1 94.94 118 GLU A CA 1
ATOM 894 C C . GLU A 1 118 ? 11.062 -2.865 -17.047 1 94.94 118 GLU A C 1
ATOM 896 O O . GLU A 1 118 ? 11.477 -1.783 -17.469 1 94.94 118 GLU A O 1
ATOM 901 N N . VAL A 1 119 ? 10.469 -2.957 -15.914 1 97 119 VAL A N 1
ATOM 902 C CA . VAL A 1 119 ? 10.32 -1.821 -15.016 1 97 119 VAL A CA 1
ATOM 903 C C . VAL A 1 119 ? 11.688 -1.354 -14.531 1 97 119 VAL A C 1
ATOM 905 O O . VAL A 1 119 ? 11.969 -0.153 -14.516 1 97 119 VAL A O 1
ATOM 908 N N . ALA A 1 120 ? 12.531 -2.268 -14.133 1 97.94 120 ALA A N 1
ATOM 909 C CA . ALA A 1 120 ? 13.883 -1.927 -13.688 1 97.94 120 ALA A CA 1
ATOM 910 C C . ALA A 1 120 ? 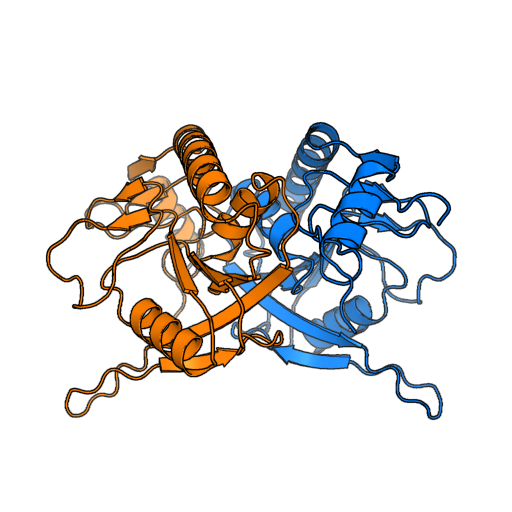14.672 -1.241 -14.797 1 97.94 120 ALA A C 1
ATOM 912 O O . ALA A 1 120 ? 15.359 -0.245 -14.555 1 97.94 120 ALA A O 1
ATOM 913 N N . ARG A 1 121 ? 14.578 -1.822 -15.977 1 96.94 121 ARG A N 1
ATOM 914 C CA . ARG A 1 121 ? 15.234 -1.216 -17.141 1 96.94 121 ARG A CA 1
ATOM 915 C C . ARG A 1 121 ? 14.734 0.209 -17.359 1 96.94 121 ARG A C 1
ATOM 917 O O . ARG A 1 121 ? 15.531 1.123 -17.578 1 96.94 121 ARG A O 1
ATOM 924 N N . TRP A 1 122 ? 13.438 0.341 -17.328 1 97 122 TRP A N 1
ATOM 925 C CA . TRP A 1 122 ? 12.812 1.65 -17.5 1 97 122 TRP A CA 1
ATOM 926 C C . TRP A 1 122 ? 13.344 2.641 -16.469 1 97 122 TRP A C 1
ATOM 928 O O . TRP A 1 122 ? 13.664 3.785 -16.797 1 97 122 TRP A O 1
ATOM 938 N N . CYS A 1 123 ? 13.477 2.25 -15.203 1 98.38 123 CYS A N 1
ATOM 939 C CA . CYS A 1 123 ? 13.992 3.109 -14.141 1 98.38 123 CYS A CA 1
ATOM 940 C C . CYS A 1 123 ? 15.406 3.58 -14.461 1 98.38 123 CYS A C 1
ATOM 942 O O . CYS A 1 123 ? 15.734 4.754 -14.273 1 98.38 123 CYS A O 1
ATOM 944 N N . ARG A 1 124 ? 16.172 2.674 -14.93 1 98.31 124 ARG A N 1
ATOM 945 C CA . ARG A 1 124 ? 17.547 3.016 -15.297 1 98.31 124 ARG A CA 1
ATOM 946 C C . ARG A 1 124 ? 17.578 4.012 -16.453 1 98.31 124 ARG A C 1
ATOM 948 O O . ARG A 1 124 ? 18.344 4.969 -16.438 1 98.31 124 ARG A O 1
ATOM 955 N N . GLU A 1 125 ? 16.75 3.789 -17.391 1 97.81 125 GLU A N 1
ATOM 956 C CA . GLU A 1 125 ? 16.672 4.664 -18.547 1 97.81 125 GLU A CA 1
ATOM 957 C C . GLU A 1 125 ? 16.203 6.062 -18.156 1 97.81 125 GLU A C 1
ATOM 959 O O . GLU A 1 125 ? 16.516 7.043 -18.828 1 97.81 125 GLU A O 1
ATOM 964 N N . ARG A 1 126 ? 15.492 6.137 -17.078 1 97.56 126 ARG A N 1
ATOM 965 C CA . ARG A 1 126 ? 15.008 7.418 -16.578 1 97.56 126 ARG A CA 1
ATOM 966 C C . ARG A 1 126 ? 16.062 8.102 -15.719 1 97.56 126 ARG A C 1
ATOM 968 O O . ARG A 1 126 ? 15.805 9.172 -15.156 1 97.56 126 ARG A O 1
ATOM 975 N N . GLY A 1 127 ? 17.234 7.461 -15.531 1 98.31 127 GLY A N 1
ATOM 976 C CA . GLY A 1 127 ? 18.359 8.141 -14.914 1 98.31 127 GLY A CA 1
ATOM 977 C C . GLY A 1 127 ? 18.641 7.672 -13.5 1 98.31 127 GLY A C 1
ATOM 978 O O . GLY A 1 127 ? 19.438 8.281 -12.789 1 98.31 127 GLY A O 1
ATOM 979 N N . ALA A 1 128 ? 17.984 6.617 -13.023 1 98.69 128 ALA A N 1
ATOM 980 C CA . ALA A 1 128 ? 18.281 6.094 -11.688 1 98.69 128 ALA A CA 1
ATOM 981 C C . ALA A 1 128 ? 19.75 5.703 -11.562 1 98.69 128 ALA A C 1
ATOM 983 O O . ALA A 1 128 ? 20.312 5.094 -12.477 1 98.69 128 ALA A O 1
ATOM 984 N N . GLN A 1 129 ? 20.328 6.172 -10.461 1 98.62 129 GLN A N 1
ATOM 985 C CA . GLN A 1 129 ? 21.719 5.801 -10.203 1 98.62 129 GLN A CA 1
ATOM 986 C C . GLN A 1 129 ? 21.844 4.305 -9.938 1 98.62 129 GLN A C 1
ATOM 988 O O . GLN A 1 129 ? 22.766 3.656 -10.445 1 98.62 129 GLN A O 1
ATOM 993 N N . THR A 1 130 ? 21.031 3.723 -9.125 1 98.69 130 THR A N 1
ATOM 994 C CA . THR A 1 130 ? 20.906 2.285 -8.898 1 98.69 130 THR A CA 1
ATOM 995 C C . THR A 1 130 ? 19.453 1.866 -8.828 1 98.69 130 THR A C 1
ATOM 997 O O . THR A 1 130 ? 18.578 2.68 -8.508 1 98.69 130 THR A O 1
ATOM 1000 N N . VAL A 1 131 ? 19.156 0.644 -9.219 1 98.75 131 VAL A N 1
ATOM 1001 C CA . VAL A 1 131 ? 17.844 0.028 -9.07 1 98.75 131 VAL A CA 1
ATOM 1002 C C . VAL A 1 131 ? 17.984 -1.323 -8.375 1 98.75 131 VAL A C 1
ATOM 1004 O O . VAL A 1 131 ? 18.672 -2.217 -8.867 1 98.75 131 VAL A O 1
ATOM 1007 N N . SER A 1 132 ? 17.422 -1.407 -7.199 1 98.81 132 SER A N 1
ATOM 1008 C CA . SER A 1 132 ? 17.359 -2.666 -6.465 1 98.81 132 SER A CA 1
ATOM 1009 C C . SER A 1 132 ? 15.93 -3.193 -6.387 1 98.81 132 SER A C 1
ATOM 1011 O O . SER A 1 132 ? 14.969 -2.422 -6.48 1 98.81 132 SER A O 1
ATOM 1013 N N . ILE A 1 133 ? 15.844 -4.488 -6.211 1 98.81 133 ILE A N 1
ATOM 1014 C CA . ILE A 1 133 ? 14.539 -5.148 -6.203 1 98.81 133 ILE A CA 1
ATOM 1015 C C . ILE A 1 133 ? 14.375 -5.949 -4.914 1 98.81 133 ILE A C 1
ATOM 1017 O O . ILE A 1 133 ? 15.195 -6.812 -4.602 1 98.81 133 ILE A O 1
ATOM 1021 N N . ALA A 1 134 ? 13.367 -5.629 -4.125 1 98.94 134 ALA A N 1
ATOM 1022 C CA . ALA A 1 134 ? 12.953 -6.395 -2.953 1 98.94 134 ALA A CA 1
ATOM 1023 C C . ALA A 1 134 ? 11.609 -7.074 -3.191 1 98.94 134 ALA A C 1
ATOM 1025 O O . ALA A 1 134 ? 10.648 -6.438 -3.637 1 98.94 134 ALA A O 1
ATOM 1026 N N . VAL A 1 135 ? 11.539 -8.328 -2.92 1 98.88 135 VAL A N 1
ATOM 1027 C CA . VAL A 1 135 ? 10.289 -9.055 -3.078 1 98.88 135 VAL A CA 1
ATOM 1028 C C . VAL A 1 135 ? 10.008 -9.883 -1.826 1 98.88 135 VAL A C 1
ATOM 1030 O O . VAL A 1 135 ? 10.938 -10.344 -1.16 1 98.88 135 VAL A O 1
ATOM 1033 N N . LEU A 1 136 ? 8.719 -10.039 -1.537 1 98.81 136 LEU A N 1
ATOM 1034 C CA . LEU A 1 136 ? 8.336 -10.906 -0.426 1 98.81 136 LEU A CA 1
ATOM 1035 C C . LEU A 1 136 ? 8.703 -12.359 -0.718 1 98.81 136 LEU A C 1
ATOM 1037 O O . LEU A 1 136 ? 9.32 -13.023 0.114 1 98.81 136 LEU A O 1
ATOM 1041 N N . ALA A 1 137 ? 8.297 -12.797 -1.907 1 98.69 137 ALA A N 1
ATOM 1042 C CA . ALA A 1 137 ? 8.492 -14.203 -2.264 1 98.69 137 ALA A CA 1
ATOM 1043 C C . ALA A 1 137 ? 9.234 -14.336 -3.59 1 98.69 137 ALA A C 1
ATOM 1045 O O . ALA A 1 137 ? 8.938 -13.617 -4.547 1 98.69 137 ALA A O 1
ATOM 1046 N N . ASP A 1 138 ? 10.18 -15.188 -3.645 1 98.31 138 ASP A N 1
ATOM 1047 C CA . ASP A 1 138 ? 10.984 -15.516 -4.82 1 98.31 138 ASP A CA 1
ATOM 1048 C C . ASP A 1 138 ? 10.773 -16.969 -5.238 1 98.31 138 ASP A C 1
ATOM 1050 O O . ASP A 1 138 ? 11.297 -17.891 -4.594 1 98.31 138 ASP A O 1
ATOM 1054 N N . LYS A 1 139 ? 10.023 -17.141 -6.348 1 97.5 139 LYS A N 1
ATOM 1055 C CA . LYS A 1 139 ? 9.68 -18.5 -6.773 1 97.5 139 LYS A CA 1
ATOM 1056 C C . LYS A 1 139 ? 10.906 -19.234 -7.297 1 97.5 139 LYS A C 1
ATOM 1058 O O . LYS A 1 139 ? 11.703 -18.672 -8.055 1 97.5 139 LYS A O 1
ATOM 1063 N N . ILE A 1 140 ? 11.008 -20.438 -6.91 1 95.5 140 ILE A N 1
ATOM 1064 C CA . ILE A 1 140 ? 12.133 -21.281 -7.312 1 95.5 140 ILE A CA 1
ATOM 1065 C C . ILE A 1 140 ? 11.711 -22.188 -8.477 1 95.5 140 ILE A C 1
ATOM 1067 O O . ILE A 1 140 ? 11.008 -23.172 -8.281 1 95.5 140 ILE A O 1
ATOM 1071 N N . HIS A 1 141 ? 12.188 -21.828 -9.672 1 93.75 141 HIS A N 1
ATOM 1072 C CA . HIS A 1 141 ? 11.961 -22.625 -10.867 1 93.75 141 HIS A CA 1
ATOM 1073 C C . HIS A 1 141 ? 12.914 -22.219 -11.992 1 93.75 141 HIS A C 1
ATOM 1075 O O . HIS A 1 141 ? 13.711 -21.297 -11.828 1 93.75 141 HIS A O 1
ATOM 1081 N N . ALA A 1 142 ? 12.828 -22.812 -13.102 1 91.81 142 ALA A N 1
ATOM 1082 C CA . ALA A 1 142 ? 13.812 -22.625 -14.172 1 91.81 142 ALA A CA 1
ATOM 1083 C C . ALA A 1 142 ? 13.289 -21.672 -15.234 1 91.81 142 ALA A C 1
ATOM 1085 O O . ALA A 1 142 ? 13.914 -21.5 -16.281 1 91.81 142 ALA A O 1
ATOM 1086 N N . ARG A 1 143 ? 12.18 -21 -15.055 1 92.31 143 ARG A N 1
ATOM 1087 C CA . ARG A 1 143 ? 11.539 -20.188 -16.094 1 92.31 143 ARG A CA 1
ATOM 1088 C C . ARG A 1 143 ? 11.891 -18.719 -15.945 1 92.31 143 ARG A C 1
ATOM 1090 O O . ARG A 1 143 ? 11.32 -17.859 -16.625 1 92.31 143 ARG A O 1
ATOM 1097 N N . ARG A 1 144 ? 12.797 -18.406 -15.055 1 93.06 144 ARG A N 1
ATOM 1098 C CA . ARG A 1 144 ? 13.219 -17.031 -14.844 1 93.06 144 ARG A CA 1
ATOM 1099 C C . ARG A 1 144 ? 13.836 -16.453 -16.109 1 93.06 144 ARG A C 1
ATOM 1101 O O . ARG A 1 144 ? 14.664 -17.094 -16.766 1 93.06 144 ARG A O 1
ATOM 1108 N N . VAL A 1 145 ? 13.367 -15.266 -16.469 1 92.06 145 VAL A N 1
ATOM 1109 C CA . VAL A 1 145 ? 13.953 -14.617 -17.641 1 92.06 145 VAL A CA 1
ATOM 1110 C C . VAL A 1 145 ? 15.336 -14.078 -17.297 1 92.06 145 VAL A C 1
ATOM 1112 O O . VAL A 1 145 ? 15.617 -13.773 -16.141 1 92.06 145 VAL A O 1
ATOM 1115 N N . ASP A 1 146 ? 16.125 -13.953 -18.328 1 92.5 146 ASP A N 1
ATOM 1116 C CA . ASP A 1 146 ? 17.484 -13.453 -18.125 1 92.5 146 ASP A CA 1
ATOM 1117 C C . ASP A 1 146 ? 17.469 -11.984 -17.719 1 92.5 146 ASP A C 1
ATOM 1119 O O . ASP A 1 146 ? 16.625 -11.211 -18.172 1 92.5 146 ASP A O 1
ATOM 1123 N N . GLY A 1 147 ? 18.391 -11.688 -16.812 1 93.56 147 GLY A N 1
ATOM 1124 C CA . GLY A 1 147 ? 18.625 -10.273 -16.547 1 93.56 147 GLY A CA 1
ATOM 1125 C C . GLY A 1 147 ? 17.797 -9.766 -15.367 1 93.56 147 GLY A C 1
ATOM 1126 O O . GLY A 1 147 ? 17.672 -8.555 -15.172 1 93.56 147 GLY A O 1
ATOM 1127 N N . ILE A 1 148 ? 17.156 -10.758 -14.633 1 95.06 148 ILE A N 1
ATOM 1128 C CA . ILE A 1 148 ? 16.391 -10.289 -13.492 1 95.06 148 ILE A CA 1
ATOM 1129 C C . ILE A 1 148 ? 16.625 -11.203 -12.297 1 95.06 148 ILE A C 1
ATOM 1131 O O . ILE A 1 148 ? 16.734 -12.422 -12.445 1 95.06 148 ILE A O 1
ATOM 1135 N N . GLN A 1 149 ? 16.828 -10.641 -11.188 1 96.5 149 GLN A N 1
ATOM 1136 C CA . GLN A 1 149 ? 16.922 -11.289 -9.891 1 96.5 149 GLN A CA 1
ATOM 1137 C C . GLN A 1 149 ? 16.562 -10.328 -8.758 1 96.5 149 GLN A C 1
ATOM 1139 O O . GLN A 1 149 ? 16.75 -9.117 -8.891 1 96.5 149 GLN A O 1
ATOM 1144 N N . ALA A 1 150 ? 16.078 -10.875 -7.738 1 98.19 150 ALA A N 1
ATOM 1145 C CA . ALA A 1 150 ? 15.844 -10.039 -6.559 1 98.19 150 ALA A CA 1
ATOM 1146 C C . ALA A 1 150 ? 17.156 -9.75 -5.828 1 98.19 150 ALA A C 1
ATOM 1148 O O . ALA A 1 150 ? 17.969 -10.656 -5.621 1 98.19 150 ALA A O 1
ATOM 1149 N N . ASP A 1 151 ? 17.359 -8.508 -5.555 1 98.62 151 ASP A N 1
ATOM 1150 C CA . ASP A 1 151 ? 18.5 -8.148 -4.703 1 98.62 151 ASP A CA 1
ATOM 1151 C C . ASP A 1 151 ? 18.219 -8.508 -3.244 1 98.62 151 ASP A C 1
ATOM 1153 O O . ASP A 1 151 ? 19.141 -8.875 -2.508 1 98.62 151 ASP A O 1
ATOM 1157 N N . PHE A 1 152 ? 16.953 -8.422 -2.828 1 98.75 152 PHE A N 1
ATOM 1158 C CA . PHE A 1 152 ? 16.516 -8.68 -1.461 1 98.75 152 PHE A CA 1
ATOM 1159 C C . PHE A 1 152 ? 15.297 -9.586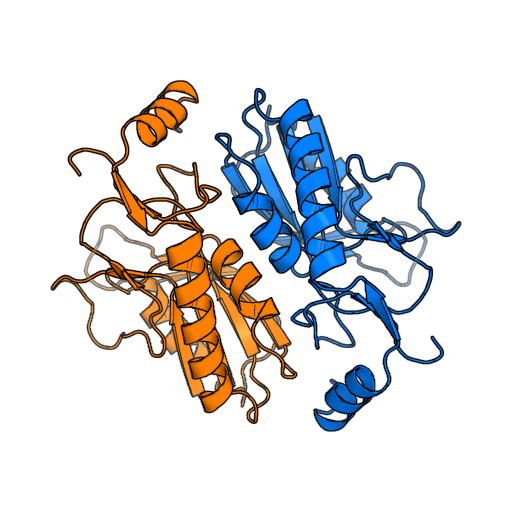 -1.442 1 98.75 152 PHE A C 1
ATOM 1161 O O . PHE A 1 152 ? 14.172 -9.125 -1.236 1 98.75 152 PHE A O 1
ATOM 1168 N N . PRO A 1 153 ? 15.461 -10.82 -1.628 1 98.5 153 PRO A N 1
ATOM 1169 C CA . PRO A 1 153 ? 14.344 -11.773 -1.484 1 98.5 153 PRO A CA 1
ATOM 1170 C C . PRO A 1 153 ? 14.07 -12.133 -0.028 1 98.5 153 PRO A C 1
ATOM 1172 O O . PRO A 1 153 ? 14.992 -12.484 0.713 1 98.5 153 PRO A O 1
ATOM 1175 N N . ALA A 1 154 ? 12.836 -12.078 0.354 1 98.75 154 ALA A N 1
ATOM 1176 C CA . ALA A 1 154 ? 12.508 -12.383 1.746 1 98.75 154 ALA A CA 1
ATOM 1177 C C . ALA A 1 154 ? 12.336 -13.883 1.959 1 98.75 154 ALA A C 1
ATOM 1179 O O . ALA A 1 154 ? 12.875 -14.445 2.91 1 98.75 154 ALA A O 1
ATOM 1180 N N . LEU A 1 155 ? 11.5 -14.516 1.031 1 98.81 155 LEU A N 1
ATOM 1181 C CA . LEU A 1 155 ? 11.148 -15.922 1.217 1 98.81 155 LEU A CA 1
ATOM 1182 C C . LEU A 1 155 ? 11.297 -16.703 -0.087 1 98.81 155 LEU A C 1
ATOM 1184 O O . LEU A 1 155 ? 10.789 -16.281 -1.128 1 98.81 155 LEU A O 1
ATOM 1188 N N . PRO A 1 156 ? 12.016 -17.812 -0.013 1 98.56 156 PRO A N 1
ATOM 1189 C CA . PRO A 1 156 ? 11.898 -18.719 -1.156 1 98.56 156 PRO A CA 1
ATOM 1190 C C . PRO A 1 156 ? 10.508 -19.344 -1.271 1 98.56 156 PRO A C 1
ATOM 1192 O O . PRO A 1 156 ? 9.875 -19.656 -0.254 1 98.56 156 PRO A O 1
ATOM 1195 N N . LEU A 1 157 ? 10.023 -19.516 -2.486 1 98.19 157 LEU A N 1
ATOM 1196 C CA . LEU A 1 157 ? 8.648 -19.969 -2.668 1 98.19 157 LEU A CA 1
ATOM 1197 C C . LEU A 1 157 ? 8.594 -21.125 -3.656 1 98.19 157 LEU A C 1
ATOM 1199 O O . LEU A 1 157 ? 9.164 -21.047 -4.75 1 98.19 157 LEU A O 1
ATOM 1203 N N . VAL A 1 158 ? 7.898 -22.156 -3.316 1 97.25 158 VAL A N 1
ATOM 1204 C CA . VAL A 1 158 ? 7.707 -23.312 -4.18 1 97.25 158 VAL A CA 1
ATOM 1205 C C . VAL A 1 158 ? 6.895 -22.922 -5.41 1 97.25 158 VAL A C 1
ATOM 1207 O O . VAL A 1 158 ? 6.117 -21.969 -5.363 1 97.25 158 VAL A O 1
ATOM 1210 N N . ASP A 1 159 ? 7.062 -23.641 -6.52 1 96.38 159 ASP A N 1
ATOM 1211 C CA . ASP A 1 159 ? 6.402 -23.344 -7.785 1 96.38 159 ASP A CA 1
ATOM 1212 C C . ASP A 1 159 ? 4.957 -23.828 -7.781 1 96.38 159 ASP A C 1
ATOM 1214 O O . ASP A 1 159 ? 4.598 -24.734 -8.547 1 96.38 159 ASP A O 1
ATOM 1218 N N . ARG A 1 160 ? 4.105 -23.266 -6.969 1 96.88 160 ARG A N 1
ATOM 1219 C CA . ARG A 1 160 ? 2.672 -23.516 -6.867 1 96.88 160 ARG A CA 1
ATOM 1220 C C . ARG A 1 160 ? 1.867 -22.234 -7.09 1 96.88 160 ARG A C 1
ATOM 1222 O O . ARG A 1 160 ? 2.436 -21.141 -7.156 1 96.88 160 ARG A O 1
ATOM 1229 N N . TYR A 1 161 ? 0.558 -22.484 -7.395 1 97.31 161 TYR A N 1
ATOM 1230 C CA . TYR A 1 161 ? -0.331 -21.328 -7.461 1 97.31 161 TYR A CA 1
ATOM 1231 C C . TYR A 1 161 ? -0.653 -20.812 -6.062 1 97.31 161 TYR A C 1
ATOM 1233 O O . TYR A 1 161 ? -1.333 -21.484 -5.285 1 97.31 161 TYR A O 1
ATOM 1241 N N . VAL A 1 162 ? -0.174 -19.609 -5.762 1 98.44 162 VAL A N 1
ATOM 1242 C CA . VAL A 1 162 ? -0.205 -19.141 -4.375 1 98.44 162 VAL A CA 1
ATOM 1243 C C . VAL A 1 162 ? -1.024 -17.859 -4.281 1 98.44 162 VAL A C 1
ATOM 1245 O O . VAL A 1 162 ? -1.287 -17.203 -5.293 1 98.44 162 VAL A O 1
ATOM 1248 N N . PHE A 1 163 ? -1.493 -17.562 -3.131 1 98.56 163 PHE A N 1
ATOM 1249 C CA . PHE A 1 163 ? -2.139 -16.297 -2.795 1 98.56 163 PHE A CA 1
ATOM 1250 C C . PHE A 1 163 ? -1.857 -15.914 -1.348 1 98.56 163 PHE A C 1
ATOM 1252 O O . PHE A 1 163 ? -1.309 -16.703 -0.584 1 98.56 163 PHE A O 1
ATOM 1259 N N . GLY A 1 164 ? -2.156 -14.656 -1.058 1 98.75 164 GLY A N 1
ATOM 1260 C CA . GLY A 1 164 ? -1.954 -14.148 0.291 1 98.75 164 GLY A CA 1
ATOM 1261 C C . GLY A 1 164 ? -0.833 -13.133 0.386 1 98.75 164 GLY A C 1
ATOM 1262 O O . GLY A 1 164 ? 0.129 -13.188 -0.384 1 98.75 164 GLY A O 1
ATOM 1263 N N . PHE A 1 165 ? -1.021 -12.234 1.295 1 98.81 165 PHE A N 1
ATOM 1264 C CA . PHE A 1 165 ? -0.048 -11.203 1.629 1 98.81 165 PHE A CA 1
ATOM 1265 C C . PHE A 1 165 ? 0.387 -10.445 0.38 1 98.81 165 PHE A C 1
ATOM 1267 O O . PHE A 1 165 ? 1.582 -10.336 0.096 1 98.81 165 PHE A O 1
ATOM 1274 N N . GLY A 1 166 ? -0.569 -10 -0.39 1 98.56 166 GLY A N 1
ATOM 1275 C CA . GLY A 1 166 ? -0.316 -9.227 -1.594 1 98.56 166 GLY A CA 1
ATOM 1276 C C . GLY A 1 166 ? -0.598 -9.992 -2.869 1 98.56 166 GLY A C 1
ATOM 1277 O O . GLY A 1 166 ? -0.997 -9.406 -3.879 1 98.56 166 GLY A O 1
ATOM 1278 N N . MET A 1 167 ? -0.436 -11.305 -2.871 1 98.31 167 MET A N 1
ATOM 1279 C CA . MET A 1 167 ? -0.718 -12.156 -4.02 1 98.31 167 MET A CA 1
ATOM 1280 C C . MET A 1 167 ? -2.191 -12.555 -4.055 1 98.31 167 MET A C 1
ATOM 1282 O O . MET A 1 167 ? -2.787 -12.836 -3.014 1 98.31 167 MET A O 1
ATOM 1286 N N . ASP A 1 168 ? -2.76 -12.633 -5.234 1 97.81 168 ASP A N 1
ATOM 1287 C CA . ASP A 1 168 ? -4.203 -12.844 -5.277 1 97.81 168 ASP A CA 1
ATOM 1288 C C . ASP A 1 168 ? -4.547 -14.203 -5.879 1 97.81 168 ASP A C 1
ATOM 1290 O O . ASP A 1 168 ? -3.74 -14.789 -6.609 1 97.81 168 ASP A O 1
ATOM 1294 N N . TYR A 1 169 ? -5.688 -14.75 -5.453 1 98 169 TYR A N 1
ATOM 1295 C CA . TYR A 1 169 ? -6.418 -15.797 -6.164 1 98 169 TYR A CA 1
ATOM 1296 C C . TYR A 1 169 ? -7.617 -15.211 -6.902 1 98 169 TYR A C 1
ATOM 1298 O O . TYR A 1 169 ? -8.664 -14.961 -6.297 1 98 169 TYR A O 1
ATOM 1306 N N . LYS A 1 170 ? -7.461 -15.062 -8.242 1 96.62 170 LYS A N 1
ATOM 1307 C CA . LYS A 1 170 ? -8.523 -14.508 -9.078 1 96.62 170 LYS A CA 1
ATOM 1308 C C . LYS A 1 170 ? -9.125 -13.25 -8.453 1 96.62 170 LYS A C 1
ATOM 1310 O O . LYS A 1 170 ? -10.344 -13.148 -8.305 1 96.62 170 LYS A O 1
ATOM 1315 N N . GLU A 1 171 ? -8.297 -12.328 -7.945 1 96.31 171 GLU A N 1
ATOM 1316 C CA . GLU A 1 171 ? -8.602 -10.984 -7.461 1 96.31 171 GLU A CA 1
ATOM 1317 C C . GLU A 1 171 ? -8.977 -11 -5.98 1 96.31 171 GLU A C 1
ATOM 1319 O O . GLU A 1 171 ? -9.195 -9.945 -5.379 1 96.31 171 GLU A O 1
ATOM 1324 N N . TYR A 1 172 ? -9.008 -12.211 -5.41 1 98.06 172 TYR A N 1
ATOM 1325 C CA . TYR A 1 172 ? -9.344 -12.32 -3.996 1 98.06 172 TYR A CA 1
ATOM 1326 C C . TYR A 1 172 ? -8.117 -12.68 -3.166 1 98.06 172 TYR A C 1
ATOM 1328 O O . TYR A 1 172 ? -7.129 -13.188 -3.697 1 98.06 172 TYR A O 1
ATOM 1336 N N . TRP A 1 173 ? -8.188 -12.336 -1.856 1 98.5 173 TRP A N 1
ATOM 1337 C CA . TRP A 1 173 ? -7.367 -12.867 -0.772 1 98.5 173 TRP A CA 1
ATOM 1338 C C . TRP A 1 173 ? -5.969 -12.258 -0.799 1 98.5 173 TRP A C 1
ATOM 1340 O O . TRP A 1 173 ? -5.051 -12.773 -0.154 1 98.5 173 TRP A O 1
ATOM 1350 N N . ARG A 1 174 ? -5.754 -11.203 -1.494 1 98.69 174 ARG A N 1
ATOM 1351 C CA . ARG A 1 174 ? -4.508 -10.492 -1.244 1 98.69 174 ARG A CA 1
ATOM 1352 C C . ARG A 1 174 ? -4.305 -10.242 0.247 1 98.69 174 ARG A C 1
ATOM 1354 O O . ARG A 1 174 ? -3.172 -10.211 0.73 1 98.69 174 ARG A O 1
ATOM 1361 N N . ASN A 1 175 ? -5.406 -10.156 0.967 1 98.81 175 ASN A N 1
ATOM 1362 C CA . ASN A 1 175 ? -5.426 -9.766 2.371 1 98.81 175 ASN A CA 1
ATOM 1363 C C . ASN A 1 175 ? -5.148 -10.953 3.291 1 98.81 175 ASN A C 1
ATOM 1365 O O . ASN A 1 175 ? -5.027 -10.789 4.508 1 98.81 175 ASN A O 1
ATOM 1369 N N . ALA A 1 176 ? -5.125 -12.156 2.752 1 98.81 176 ALA A N 1
ATOM 1370 C CA . ALA A 1 176 ? -4.863 -13.289 3.635 1 98.81 176 ALA A CA 1
ATOM 1371 C C . ALA A 1 176 ? -3.541 -13.117 4.375 1 98.81 176 ALA A C 1
ATOM 1373 O O . ALA A 1 176 ? -2.529 -12.742 3.775 1 98.81 176 ALA A O 1
ATOM 1374 N N . ASN A 1 177 ? -3.576 -13.305 5.688 1 98.69 177 ASN A N 1
ATOM 1375 C CA . ASN A 1 177 ? -2.41 -13.094 6.539 1 98.69 177 ASN A CA 1
ATOM 1376 C C . ASN A 1 177 ? -1.51 -14.328 6.566 1 98.69 177 ASN A C 1
ATOM 1378 O O . ASN A 1 177 ? -1.345 -14.961 7.609 1 98.69 177 ASN A O 1
ATOM 1382 N N . GLY A 1 178 ? -0.896 -14.594 5.57 1 98.81 178 GLY A N 1
ATOM 1383 C CA . GLY A 1 178 ? -0.034 -15.719 5.246 1 98.81 178 GLY A CA 1
ATOM 1384 C C . GLY A 1 178 ? 0.151 -15.922 3.752 1 98.81 178 GLY A C 1
ATOM 1385 O O . GLY A 1 178 ? -0.381 -15.148 2.947 1 98.81 178 GLY A O 1
ATOM 1386 N N . ILE A 1 179 ? 0.979 -16.844 3.395 1 98.81 179 ILE A N 1
ATOM 1387 C CA . ILE A 1 179 ? 1.094 -17.297 2.01 1 98.81 179 ILE A CA 1
ATOM 1388 C C . ILE A 1 179 ? 0.53 -18.703 1.878 1 98.81 179 ILE A C 1
ATOM 1390 O O . ILE A 1 179 ? 0.92 -19.609 2.621 1 98.81 179 ILE A O 1
ATOM 1394 N N . TYR A 1 180 ? -0.387 -18.859 0.951 1 98.81 180 TYR A N 1
ATOM 1395 C CA . TYR A 1 180 ? -1.132 -20.109 0.776 1 98.81 180 TYR A CA 1
ATOM 1396 C C . TYR A 1 180 ? -0.996 -20.625 -0.649 1 98.81 180 TYR A C 1
ATOM 1398 O O . TYR A 1 180 ? -0.885 -19.844 -1.596 1 98.81 180 TYR A O 1
ATOM 1406 N N . ALA A 1 181 ? -1.035 -21.891 -0.773 1 98.62 181 ALA A N 1
ATOM 1407 C CA . ALA A 1 181 ? -1.091 -22.516 -2.092 1 98.62 181 ALA A CA 1
ATOM 1408 C C . ALA A 1 181 ? -2.461 -23.141 -2.346 1 98.62 181 ALA A C 1
ATOM 1410 O O . ALA A 1 181 ? -3.045 -23.75 -1.452 1 98.62 181 ALA A O 1
ATOM 1411 N N . VAL A 1 182 ? -2.99 -22.906 -3.529 1 97.69 182 VAL A N 1
ATOM 1412 C CA . VAL A 1 182 ? -4.25 -23.547 -3.91 1 97.69 182 VAL A CA 1
ATOM 1413 C C . VAL A 1 182 ? -4.09 -25.062 -3.887 1 97.69 182 VAL A C 1
ATOM 1415 O O . VAL A 1 182 ? -3.1 -25.594 -4.391 1 97.69 182 VAL A O 1
ATOM 1418 N N . LYS A 1 183 ? -5.031 -25.719 -3.312 1 95.19 183 LYS A N 1
ATOM 1419 C CA . LYS A 1 183 ? -4.949 -27.172 -3.188 1 95.19 183 LYS A CA 1
ATOM 1420 C C . LYS A 1 183 ? -4.797 -27.844 -4.555 1 95.19 183 LYS A C 1
ATOM 1422 O O . LYS A 1 183 ? -5.551 -27.547 -5.48 1 95.19 183 LYS A O 1
ATOM 1427 N N . GLY A 1 184 ? -3.777 -28.656 -4.641 1 90.69 184 GLY A N 1
ATOM 1428 C CA . GLY A 1 184 ? -3.598 -29.484 -5.82 1 90.69 184 GLY A CA 1
ATOM 1429 C C . GLY A 1 184 ? -2.965 -28.75 -6.98 1 90.69 184 GLY A C 1
ATOM 1430 O O . GLY A 1 184 ? -2.824 -29.297 -8.07 1 90.69 184 GLY A O 1
ATOM 1431 N N . MET A 1 185 ? -2.562 -27.469 -6.852 1 85.5 185 MET A N 1
ATOM 1432 C CA . MET A 1 185 ? -1.981 -26.672 -7.926 1 85.5 185 MET A CA 1
ATOM 1433 C C . MET A 1 185 ? -0.572 -26.219 -7.562 1 85.5 185 MET A C 1
ATOM 1435 O O . MET A 1 185 ? -0.28 -25.969 -6.391 1 85.5 185 MET A O 1
ATOM 1439 N N . MET B 1 1 ? 11.445 23.203 -3.857 1 56.19 1 MET B N 1
ATOM 1440 C CA . MET B 1 1 ? 12.711 22.5 -3.68 1 56.19 1 MET B CA 1
ATOM 1441 C C . MET B 1 1 ? 12.617 21.484 -2.541 1 56.19 1 MET B C 1
ATOM 1443 O O . MET B 1 1 ? 12 21.766 -1.511 1 56.19 1 MET B O 1
ATOM 1447 N N . GLY B 1 2 ? 12.812 20.141 -2.844 1 74.81 2 GLY B N 1
ATOM 1448 C CA . GLY B 1 2 ? 12.766 19.141 -1.784 1 74.81 2 GLY B CA 1
ATOM 1449 C C . GLY B 1 2 ? 13.742 19.422 -0.656 1 74.81 2 GLY B C 1
ATOM 1450 O O . GLY B 1 2 ? 14.664 20.219 -0.815 1 74.81 2 GLY B O 1
ATOM 1451 N N . ILE B 1 3 ? 13.453 19.062 0.596 1 89.12 3 ILE B N 1
ATOM 1452 C CA . ILE B 1 3 ? 14.305 19.266 1.767 1 89.12 3 ILE B CA 1
ATOM 1453 C C . ILE B 1 3 ? 15.555 18.391 1.652 1 89.12 3 ILE B C 1
ATOM 1455 O O . ILE B 1 3 ? 15.602 17.453 0.846 1 89.12 3 ILE B O 1
ATOM 1459 N N . THR B 1 4 ? 16.578 18.812 2.49 1 92.06 4 THR B N 1
ATOM 1460 C CA . THR B 1 4 ? 17.812 18.016 2.549 1 92.06 4 THR B CA 1
ATOM 1461 C C . THR B 1 4 ? 17.625 16.797 3.449 1 92.06 4 THR B C 1
ATOM 1463 O O . THR B 1 4 ? 16.688 16.75 4.262 1 92.06 4 THR B O 1
ATOM 1466 N N . LEU B 1 5 ? 18.516 15.883 3.27 1 94.38 5 LEU B N 1
ATOM 1467 C CA . LEU B 1 5 ? 18.516 14.719 4.145 1 94.38 5 LEU B CA 1
ATOM 1468 C C . LEU B 1 5 ? 18.75 15.125 5.598 1 94.38 5 LEU B C 1
ATOM 1470 O O . LEU B 1 5 ? 18.141 14.547 6.508 1 94.38 5 LEU B O 1
ATOM 1474 N N . GLU B 1 6 ? 19.562 16.094 5.785 1 95.12 6 GLU B N 1
ATOM 1475 C CA . GLU B 1 6 ? 19.844 16.609 7.129 1 95.12 6 GLU B CA 1
ATOM 1476 C C . GLU B 1 6 ? 18.578 17.188 7.762 1 95.12 6 GLU B C 1
ATOM 1478 O O . GLU B 1 6 ? 18.312 16.969 8.945 1 95.12 6 GLU B O 1
ATOM 1483 N N . GLU B 1 7 ? 17.875 17.922 6.992 1 96 7 GLU B N 1
ATOM 1484 C CA . GLU B 1 7 ? 16.609 18.469 7.48 1 96 7 GLU B CA 1
ATOM 1485 C C . GLU B 1 7 ? 15.625 17.359 7.824 1 96 7 GLU B C 1
ATOM 1487 O O . GLU B 1 7 ? 14.922 17.438 8.836 1 96 7 GLU B O 1
ATOM 1492 N N . ALA B 1 8 ? 15.555 16.328 6.949 1 97.25 8 ALA B N 1
ATOM 1493 C CA . ALA B 1 8 ? 14.688 15.188 7.219 1 97.25 8 ALA B CA 1
ATOM 1494 C C . ALA B 1 8 ? 15.078 14.5 8.523 1 97.25 8 ALA B C 1
ATOM 1496 O O . ALA B 1 8 ? 14.219 14.156 9.336 1 97.25 8 ALA B O 1
ATOM 1497 N N . GLN B 1 9 ? 16.328 14.375 8.75 1 97.5 9 GLN B N 1
ATOM 1498 C CA . GLN B 1 9 ? 16.812 13.727 9.961 1 97.5 9 GLN B CA 1
ATOM 1499 C C . GLN B 1 9 ? 16.516 14.578 11.195 1 97.5 9 GLN B C 1
ATOM 1501 O O . GLN B 1 9 ? 16.141 14.055 12.242 1 97.5 9 GLN B O 1
ATOM 1506 N N . ARG B 1 10 ? 16.672 15.844 11.055 1 97.25 10 ARG B N 1
ATOM 1507 C CA . ARG B 1 10 ? 16.469 16.781 12.156 1 97.25 10 ARG B CA 1
ATOM 1508 C C . ARG B 1 10 ? 15 16.781 12.586 1 97.25 10 ARG B C 1
ATOM 1510 O O . ARG B 1 10 ? 14.695 16.797 13.781 1 97.25 10 ARG B O 1
ATOM 1517 N N . VAL B 1 11 ? 14.094 16.797 11.648 1 97.94 11 VAL B N 1
ATOM 1518 C CA . VAL B 1 11 ? 12.672 16.859 11.961 1 97.94 11 VAL B CA 1
ATOM 1519 C C . VAL B 1 11 ? 12.266 15.633 12.773 1 97.94 11 VAL B C 1
ATOM 1521 O O . VAL B 1 11 ? 11.523 15.742 13.75 1 97.94 11 VAL B O 1
ATOM 1524 N N . MET B 1 12 ? 12.781 14.477 12.398 1 98.25 12 MET B N 1
ATOM 1525 C CA . MET B 1 12 ? 12.484 13.258 13.141 1 98.25 12 MET B CA 1
ATOM 1526 C C . MET B 1 12 ? 13.07 13.312 14.547 1 98.25 12 MET B C 1
ATOM 1528 O O . MET B 1 12 ? 12.406 12.953 15.516 1 98.25 12 MET B O 1
ATOM 1532 N N . ALA B 1 13 ? 14.258 13.789 14.625 1 97.94 13 ALA B N 1
ATOM 1533 C CA . ALA B 1 13 ? 14.969 13.82 15.898 1 97.94 13 ALA B CA 1
ATOM 1534 C C . ALA B 1 13 ? 14.266 14.742 16.891 1 97.94 13 ALA B C 1
ATOM 1536 O O . ALA B 1 13 ? 14.289 14.492 18.094 1 97.94 13 ALA B O 1
ATOM 1537 N N . GLU B 1 14 ? 13.586 15.727 16.406 1 98.25 14 GLU B N 1
ATOM 1538 C CA . GLU B 1 14 ? 13.023 16.766 17.281 1 98.25 14 GLU B CA 1
ATOM 1539 C C . GLU B 1 14 ? 11.523 16.578 17.453 1 98.25 14 GLU B C 1
ATOM 1541 O O . GLU B 1 14 ? 10.898 17.234 18.281 1 98.25 14 GLU B O 1
ATOM 1546 N N . ALA B 1 15 ? 10.945 15.664 16.719 1 98.5 15 ALA B N 1
ATOM 1547 C CA . ALA B 1 15 ? 9.492 15.531 16.641 1 98.5 15 ALA B CA 1
ATOM 1548 C C . ALA B 1 15 ? 8.922 15.008 17.953 1 98.5 15 ALA B C 1
ATOM 1550 O O . ALA B 1 15 ? 9.609 14.32 18.719 1 98.5 15 ALA B O 1
ATOM 1551 N N . ASP B 1 16 ? 7.66 15.312 18.281 1 98.5 16 ASP B N 1
ATOM 1552 C CA . ASP B 1 16 ? 6.91 14.758 19.391 1 98.5 16 ASP B CA 1
ATOM 1553 C C . ASP B 1 16 ? 6.203 13.461 19 1 98.5 16 ASP B C 1
ATOM 1555 O O . ASP B 1 16 ? 5.465 13.438 18 1 98.5 16 ASP B O 1
ATOM 1559 N N . LEU B 1 17 ? 6.441 12.438 19.719 1 98.56 17 LEU B N 1
ATOM 1560 C CA . LEU B 1 17 ? 5.715 11.195 19.484 1 98.56 17 LEU B CA 1
ATOM 1561 C C . LEU B 1 17 ? 4.273 11.297 19.969 1 98.56 17 LEU B C 1
ATOM 1563 O O . LEU B 1 17 ? 4.031 11.555 21.156 1 98.56 17 LEU B O 1
ATOM 1567 N N . LEU B 1 18 ? 3.34 11.188 19.062 1 98.69 18 LEU B N 1
ATOM 1568 C CA . LEU B 1 18 ? 1.93 11.258 19.438 1 98.69 18 LEU B CA 1
ATOM 1569 C C . LEU B 1 18 ? 1.364 9.859 19.672 1 98.69 18 LEU B C 1
ATOM 1571 O O . LEU B 1 18 ? 0.65 9.633 20.641 1 98.69 18 LEU B O 1
ATOM 1575 N N . TYR B 1 19 ? 1.578 8.898 18.781 1 98.88 19 TYR B N 1
ATOM 1576 C CA . TYR B 1 19 ? 1.173 7.496 18.875 1 98.88 19 TYR B CA 1
ATOM 1577 C C . TYR B 1 19 ? 2.332 6.57 18.531 1 98.88 19 TYR B C 1
ATOM 1579 O O . TYR B 1 19 ? 2.994 6.742 17.516 1 98.88 19 TYR B O 1
ATOM 1587 N N . SER B 1 20 ? 2.578 5.602 19.375 1 98.81 20 SER B N 1
ATOM 1588 C CA . SER B 1 20 ? 3.633 4.613 19.156 1 98.81 20 SER B CA 1
ATOM 1589 C C . SER B 1 20 ? 3.182 3.525 18.203 1 98.81 20 SER B C 1
ATOM 1591 O O . SER B 1 20 ? 2 3.436 17.859 1 98.81 20 SER B O 1
ATOM 1593 N N . ALA B 1 21 ? 4.145 2.756 17.781 1 98.56 21 ALA B N 1
ATOM 1594 C CA . ALA B 1 21 ? 3.836 1.595 16.953 1 98.56 21 ALA B CA 1
ATOM 1595 C C . ALA B 1 21 ? 2.811 0.693 17.641 1 98.56 21 ALA B C 1
ATOM 1597 O O . ALA B 1 21 ? 1.907 0.165 16.984 1 98.56 21 ALA B O 1
ATOM 1598 N N . ALA B 1 22 ? 2.979 0.498 18.891 1 98.62 22 ALA B N 1
ATOM 1599 C CA . ALA B 1 22 ? 2.07 -0.352 19.656 1 98.62 22 ALA B CA 1
ATOM 1600 C C . ALA B 1 22 ? 0.67 0.253 19.703 1 98.62 22 ALA B C 1
ATOM 1602 O O . ALA B 1 22 ? -0.328 -0.464 19.594 1 98.62 22 ALA B O 1
ATOM 1603 N N . ASP B 1 23 ? 0.598 1.577 19.891 1 98.75 23 ASP B N 1
ATOM 1604 C CA . ASP B 1 23 ? -0.682 2.279 19.875 1 98.75 23 ASP B CA 1
ATOM 1605 C C . ASP B 1 23 ? -1.396 2.064 18.531 1 98.75 23 ASP B C 1
ATOM 1607 O O . ASP B 1 23 ? -2.594 1.772 18.5 1 98.75 23 ASP B O 1
ATOM 1611 N N . ILE B 1 24 ? -0.666 2.195 17.516 1 98.88 24 ILE B N 1
ATOM 1612 C CA . ILE B 1 24 ? -1.225 2.109 16.172 1 98.88 24 ILE B CA 1
ATOM 1613 C C . ILE B 1 24 ? -1.689 0.68 15.898 1 98.88 24 ILE B C 1
ATOM 1615 O O . ILE B 1 24 ? -2.787 0.466 15.375 1 98.88 24 ILE B O 1
ATOM 1619 N N . ALA B 1 25 ? -0.846 -0.295 16.25 1 98.69 25 ALA B N 1
ATOM 1620 C CA . ALA B 1 25 ? -1.22 -1.694 16.062 1 98.69 25 ALA B CA 1
ATOM 1621 C C . ALA B 1 25 ? -2.527 -2.016 16.781 1 98.69 25 ALA B C 1
ATOM 1623 O O . ALA B 1 25 ? -3.408 -2.67 16.219 1 98.69 25 ALA B O 1
ATOM 1624 N N . HIS B 1 26 ? -2.627 -1.556 17.984 1 98.81 26 HIS B N 1
ATOM 1625 C CA . HIS B 1 26 ? -3.84 -1.774 18.766 1 98.81 26 HIS B CA 1
ATOM 1626 C C . HIS B 1 26 ? -5.047 -1.106 18.109 1 98.81 26 HIS B C 1
ATOM 1628 O O . HIS B 1 26 ? -6.117 -1.709 18 1 98.81 26 HIS B O 1
ATOM 1634 N N . ALA B 1 27 ? -4.867 0.081 17.672 1 98.88 27 ALA B N 1
ATOM 1635 C CA . ALA B 1 27 ? -5.938 0.823 17.016 1 98.88 27 ALA B CA 1
ATOM 1636 C C . ALA B 1 27 ? -6.375 0.131 15.727 1 98.88 27 ALA B C 1
ATOM 1638 O O . ALA B 1 27 ? -7.562 0.096 15.406 1 98.88 27 ALA B O 1
ATOM 1639 N N . LEU B 1 28 ? -5.449 -0.392 14.984 1 98.88 28 LEU B N 1
ATOM 1640 C CA . LEU B 1 28 ? -5.754 -1.092 13.742 1 98.88 28 LEU B CA 1
ATOM 1641 C C . LEU B 1 28 ? -6.523 -2.381 14.016 1 98.88 28 LEU B C 1
ATOM 1643 O O . LEU B 1 28 ? -7.383 -2.777 13.227 1 98.88 28 LEU B O 1
ATOM 1647 N N . ASP B 1 29 ? -6.164 -3.041 15.141 1 98.88 29 ASP B N 1
ATOM 1648 C CA . ASP B 1 29 ? -6.918 -4.23 15.531 1 98.88 29 ASP B CA 1
ATOM 1649 C C . ASP B 1 29 ? -8.383 -3.891 15.789 1 98.88 29 ASP B C 1
ATOM 1651 O O . ASP B 1 29 ? -9.281 -4.605 15.336 1 98.88 29 ASP B O 1
ATOM 1655 N N . ILE B 1 30 ? -8.633 -2.84 16.469 1 98.88 30 ILE B N 1
ATOM 1656 C CA . ILE B 1 30 ? -9.984 -2.393 16.781 1 98.88 30 ILE B CA 1
ATOM 1657 C C . ILE B 1 30 ? -10.703 -1.985 15.492 1 98.88 30 ILE B C 1
ATOM 1659 O O . ILE B 1 30 ? -11.859 -2.34 15.281 1 98.88 30 ILE B O 1
ATOM 1663 N N . LEU B 1 31 ? -10.016 -1.276 14.68 1 98.88 31 LEU B N 1
ATOM 1664 C CA . LEU B 1 31 ? -10.539 -0.856 13.383 1 98.88 31 LEU B CA 1
ATOM 1665 C C . LEU B 1 31 ? -10.961 -2.061 12.547 1 98.88 31 LEU B C 1
ATOM 1667 O O . LEU B 1 31 ? -12.055 -2.08 11.984 1 98.88 31 LEU B O 1
ATOM 1671 N N . ALA B 1 32 ? -10.117 -3.033 12.461 1 98.94 32 ALA B N 1
ATOM 1672 C CA . ALA B 1 32 ? -10.367 -4.238 11.672 1 98.94 32 ALA B CA 1
ATOM 1673 C C . ALA B 1 32 ? -11.609 -4.969 12.18 1 98.94 32 ALA B C 1
ATOM 1675 O O . ALA B 1 32 ? -12.398 -5.484 11.383 1 98.94 32 ALA B O 1
ATOM 1676 N N . ALA B 1 33 ? -11.711 -5.02 13.484 1 98.88 33 ALA B N 1
ATOM 1677 C CA . ALA B 1 33 ? -12.883 -5.66 14.078 1 98.88 33 ALA B CA 1
ATOM 1678 C C . ALA B 1 33 ? -14.164 -4.938 13.672 1 98.88 33 ALA B C 1
ATOM 1680 O O . ALA B 1 33 ? -15.164 -5.578 13.32 1 98.88 33 ALA B O 1
ATOM 1681 N N . SER B 1 34 ? -14.156 -3.621 13.68 1 98.88 34 SER B N 1
ATOM 1682 C CA . SER B 1 34 ? -15.312 -2.814 13.305 1 98.88 34 SER B CA 1
ATOM 1683 C C . SER B 1 34 ? -15.672 -3.01 11.836 1 98.88 34 SER B C 1
ATOM 1685 O O . SER B 1 34 ? -16.844 -3.156 11.492 1 98.88 34 SER B O 1
ATOM 1687 N N . ILE B 1 35 ? -14.688 -3.004 10.992 1 98.94 35 ILE B N 1
ATOM 1688 C CA . ILE B 1 35 ? -14.898 -3.189 9.562 1 98.94 35 ILE B CA 1
ATOM 1689 C C . ILE B 1 35 ? -15.43 -4.598 9.297 1 98.94 35 ILE B C 1
ATOM 1691 O O . ILE B 1 35 ? -16.312 -4.785 8.461 1 98.94 35 ILE B O 1
ATOM 1695 N N . THR B 1 36 ? -14.852 -5.594 9.984 1 98.88 36 THR B N 1
ATOM 1696 C CA . THR B 1 36 ? -15.289 -6.973 9.828 1 98.88 36 THR B CA 1
ATOM 1697 C C . THR B 1 36 ? -16.781 -7.105 10.164 1 98.88 36 THR B C 1
ATOM 1699 O O . THR B 1 36 ? -17.531 -7.73 9.414 1 98.88 36 THR B O 1
ATOM 1702 N N . GLU B 1 37 ? -17.203 -6.504 11.227 1 98.75 37 GLU B N 1
ATOM 1703 C CA . GLU B 1 37 ? -18.609 -6.539 11.641 1 98.75 37 GLU B CA 1
ATOM 1704 C C . GLU B 1 37 ? -19.5 -5.93 10.562 1 98.75 37 GLU B C 1
ATOM 1706 O O . GLU B 1 37 ? -20.594 -6.441 10.297 1 98.75 37 GLU B O 1
ATOM 1711 N N . ALA B 1 38 ? -19.047 -4.934 9.883 1 98.75 38 ALA B N 1
ATOM 1712 C CA . ALA B 1 38 ? -19.875 -4.148 8.977 1 98.75 38 ALA B CA 1
ATOM 1713 C C . ALA B 1 38 ? -19.844 -4.727 7.566 1 98.75 38 ALA B C 1
ATOM 1715 O O . ALA B 1 38 ? -20.828 -4.633 6.828 1 98.75 38 ALA B O 1
ATOM 1716 N N . LEU B 1 39 ? -18.703 -5.367 7.18 1 98.69 39 LEU B N 1
ATOM 1717 C CA . LEU B 1 39 ? -18.516 -5.543 5.742 1 98.69 39 LEU B CA 1
ATOM 1718 C C . LEU B 1 39 ? -18.172 -6.988 5.41 1 98.69 39 LEU B C 1
ATOM 1720 O O . LEU B 1 39 ? -18.141 -7.371 4.238 1 98.69 39 LEU B O 1
ATOM 1724 N N . ALA B 1 40 ? -17.938 -7.879 6.406 1 98.44 40 ALA B N 1
ATOM 1725 C CA . ALA B 1 40 ? -17.406 -9.211 6.152 1 98.44 40 ALA B CA 1
ATOM 1726 C C . ALA B 1 40 ? -18.344 -10.031 5.273 1 98.44 40 ALA B C 1
ATOM 1728 O O . ALA B 1 40 ? -17.906 -10.898 4.52 1 98.44 40 ALA B O 1
ATOM 1729 N N . ASP B 1 41 ? -19.609 -9.727 5.281 1 97.31 41 ASP B N 1
ATOM 1730 C CA . ASP B 1 41 ? -20.594 -10.516 4.547 1 97.31 41 ASP B CA 1
ATOM 1731 C C . ASP B 1 41 ? -21.047 -9.789 3.281 1 97.31 41 ASP B C 1
ATOM 1733 O O . ASP B 1 41 ? -22.031 -10.195 2.648 1 97.31 41 ASP B O 1
ATOM 1737 N N . LYS B 1 42 ? -20.328 -8.727 2.816 1 97.94 42 LYS B N 1
ATOM 1738 C CA . LYS B 1 42 ? -20.828 -7.879 1.744 1 97.94 42 LYS B CA 1
ATOM 1739 C C . LYS B 1 42 ? -19.922 -7.949 0.517 1 97.94 42 LYS B C 1
ATOM 1741 O O . LYS B 1 42 ? -20.109 -7.195 -0.441 1 97.94 42 LYS B O 1
ATOM 1746 N N . ASN B 1 43 ? -18.859 -8.766 0.566 1 97.75 43 ASN B N 1
ATOM 1747 C CA . ASN B 1 43 ? -17.922 -8.883 -0.546 1 97.75 43 ASN B CA 1
ATOM 1748 C C . ASN B 1 43 ? -17.391 -7.52 -0.979 1 97.75 43 ASN B C 1
ATOM 1750 O O . ASN B 1 43 ? -17.531 -7.141 -2.143 1 97.75 43 ASN B O 1
ATOM 1754 N N . PRO B 1 44 ? -16.75 -6.844 -0.085 1 98.75 44 PRO B N 1
ATOM 1755 C CA . PRO B 1 44 ? -16.406 -5.449 -0.363 1 98.75 44 PRO B CA 1
ATOM 1756 C C . PRO B 1 44 ? -15.234 -5.305 -1.333 1 98.75 44 PRO B C 1
ATOM 1758 O O . PRO B 1 44 ? -14.469 -6.254 -1.524 1 98.75 44 PRO B O 1
ATOM 1761 N N . LEU B 1 45 ? -15.172 -4.211 -2.014 1 98.75 45 LEU B N 1
ATOM 1762 C CA . LEU B 1 45 ? -14 -3.709 -2.723 1 98.75 45 LEU B CA 1
ATOM 1763 C C . LEU B 1 45 ? -13.273 -2.658 -1.893 1 98.75 45 LEU B C 1
ATOM 1765 O O . LEU B 1 45 ? -13.836 -1.604 -1.586 1 98.75 45 LEU B O 1
ATOM 1769 N N . VAL B 1 46 ? -12.055 -2.992 -1.484 1 98.88 46 VAL B N 1
ATOM 1770 C CA . VAL B 1 46 ? -11.258 -2.059 -0.697 1 98.88 46 VAL B CA 1
ATOM 1771 C C . VAL B 1 46 ? -10.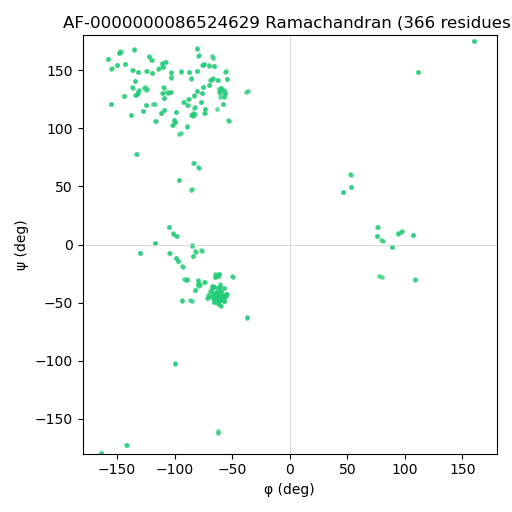367 -1.228 -1.622 1 98.88 46 VAL B C 1
ATOM 1773 O O . VAL B 1 46 ? -9.594 -1.778 -2.408 1 98.88 46 VAL B O 1
ATOM 1776 N N . LEU B 1 47 ? -10.5 0.077 -1.552 1 98.88 47 LEU B N 1
ATOM 1777 C CA . LEU B 1 47 ? -9.703 0.997 -2.359 1 98.88 47 LEU B CA 1
ATOM 1778 C C . LEU B 1 47 ? -8.695 1.743 -1.497 1 98.88 47 LEU B C 1
ATOM 1780 O O . LEU B 1 47 ? -9.078 2.51 -0.609 1 98.88 47 LEU B O 1
ATOM 1784 N N . CYS B 1 48 ? -7.453 1.491 -1.773 1 98.81 48 CYS B N 1
ATOM 1785 C CA . CYS B 1 48 ? -6.375 2.219 -1.119 1 98.81 48 CYS B CA 1
ATOM 1786 C C . CYS B 1 48 ? -6.211 3.611 -1.72 1 98.81 48 CYS B C 1
ATOM 1788 O O . CYS B 1 48 ? -6 3.75 -2.926 1 98.81 48 CYS B O 1
ATOM 1790 N N . VAL B 1 49 ? -6.312 4.641 -0.949 1 98.25 49 VAL B N 1
ATOM 1791 C CA . VAL B 1 49 ? -6.133 6.008 -1.42 1 98.25 49 VAL B CA 1
ATOM 1792 C C . VAL B 1 49 ? -4.645 6.359 -1.423 1 98.25 49 VAL B C 1
ATOM 1794 O O . VAL B 1 49 ? -4.016 6.426 -0.365 1 98.25 49 VAL B O 1
ATOM 1797 N N . MET B 1 50 ? -4.094 6.551 -2.549 1 97.5 50 MET B N 1
ATOM 1798 C CA . MET B 1 50 ? -2.662 6.781 -2.719 1 97.5 50 MET B CA 1
ATOM 1799 C C . MET B 1 50 ? -2.307 8.234 -2.42 1 97.5 50 MET B C 1
ATOM 1801 O O . MET B 1 50 ? -3.102 9.141 -2.682 1 97.5 50 MET B O 1
ATOM 1805 N N . ASN B 1 51 ? -1.112 8.5 -1.929 1 95.56 51 ASN B N 1
ATOM 1806 C CA . ASN B 1 51 ? -0.07 7.566 -1.515 1 95.56 51 ASN B CA 1
ATOM 1807 C C . ASN B 1 51 ? -0.158 7.254 -0.023 1 95.56 51 ASN B C 1
ATOM 1809 O O . ASN B 1 51 ? 0.277 6.188 0.419 1 95.56 51 ASN B O 1
ATOM 1813 N N . GLY B 1 52 ? -0.833 8.102 0.645 1 96.56 52 GLY B N 1
ATOM 1814 C CA . GLY B 1 52 ? -0.843 8.047 2.098 1 96.56 52 GLY B CA 1
ATOM 1815 C C . GLY B 1 52 ? -1.436 6.758 2.639 1 96.56 52 GLY B C 1
ATOM 1816 O O . GLY B 1 52 ? -1.048 6.293 3.711 1 96.56 52 GLY B O 1
ATOM 1817 N N . GLY B 1 53 ? -2.289 6.141 1.924 1 98.12 53 GLY B N 1
ATOM 1818 C CA . GLY B 1 53 ? -3.041 4.992 2.398 1 98.12 53 GLY B CA 1
ATOM 1819 C C . GLY B 1 53 ? -2.264 3.691 2.309 1 98.12 53 GLY B C 1
ATOM 1820 O O . GLY B 1 53 ? -2.693 2.668 2.846 1 98.12 53 GLY B O 1
ATOM 1821 N N . VAL B 1 54 ? -1.079 3.678 1.717 1 98.62 54 VAL B N 1
ATOM 1822 C CA . VAL B 1 54 ? -0.356 2.447 1.414 1 98.62 54 VAL B CA 1
ATOM 1823 C C . VAL B 1 54 ? -0.026 1.709 2.709 1 98.62 54 VAL B C 1
ATOM 1825 O O . VAL B 1 54 ? -0.334 0.524 2.854 1 98.62 54 VAL B O 1
ATOM 1828 N N . ILE B 1 55 ? 0.559 2.404 3.65 1 98.88 55 ILE B N 1
ATOM 1829 C CA . ILE B 1 55 ? 1.002 1.764 4.883 1 98.88 55 ILE B CA 1
ATOM 1830 C C . ILE B 1 55 ? -0.21 1.365 5.723 1 98.88 55 ILE B C 1
ATOM 1832 O O . ILE B 1 55 ? -0.298 0.23 6.199 1 98.88 55 ILE B O 1
ATOM 1836 N N . THR B 1 56 ? -1.204 2.271 5.82 1 98.88 56 THR B N 1
ATOM 1837 C CA . THR B 1 56 ? -2.424 1.962 6.559 1 98.88 56 THR B CA 1
ATOM 1838 C C . THR B 1 56 ? -3.146 0.771 5.934 1 98.88 56 THR B C 1
ATOM 1840 O O . THR B 1 56 ? -3.516 -0.174 6.633 1 98.88 56 THR B O 1
ATOM 1843 N N . ALA B 1 57 ? -3.309 0.78 4.625 1 98.88 57 ALA B N 1
ATOM 1844 C CA . ALA B 1 57 ? -3.979 -0.32 3.934 1 98.88 57 ALA B CA 1
ATOM 1845 C C . ALA B 1 57 ? -3.195 -1.621 4.09 1 98.88 57 ALA B C 1
ATOM 1847 O O . ALA B 1 57 ? -3.779 -2.676 4.352 1 98.88 57 ALA B O 1
ATOM 1848 N N . GLY B 1 58 ? -1.874 -1.54 3.941 1 98.75 58 GLY B N 1
ATOM 1849 C CA . GLY B 1 58 ? -1.052 -2.73 4.082 1 98.75 58 GLY B CA 1
ATOM 1850 C C . GLY B 1 58 ? -1.246 -3.436 5.41 1 98.75 58 GLY B C 1
ATOM 1851 O O . GLY B 1 58 ? -1.403 -4.656 5.453 1 98.75 58 GLY B O 1
ATOM 1852 N N . HIS B 1 59 ? -1.314 -2.707 6.445 1 98.88 59 HIS B N 1
ATOM 1853 C CA . HIS B 1 59 ? -1.443 -3.271 7.785 1 98.88 59 HIS B CA 1
ATOM 1854 C C . HIS B 1 59 ? -2.885 -3.678 8.07 1 98.88 59 HIS B C 1
ATOM 1856 O O . HIS B 1 59 ? -3.127 -4.672 8.758 1 98.88 59 HIS B O 1
ATOM 1862 N N . LEU B 1 60 ? -3.799 -2.928 7.562 1 98.94 60 LEU B N 1
ATOM 1863 C CA . LEU B 1 60 ? -5.211 -3.193 7.82 1 98.94 60 LEU B CA 1
ATOM 1864 C C . LEU B 1 60 ? -5.664 -4.453 7.094 1 98.94 60 LEU B C 1
ATOM 1866 O O . LEU B 1 60 ? -6.363 -5.289 7.672 1 98.94 60 LEU B O 1
ATOM 1870 N N . LEU B 1 61 ? -5.305 -4.586 5.848 1 98.88 61 LEU B N 1
ATOM 1871 C CA . LEU B 1 61 ? -5.789 -5.664 5 1 98.88 61 LEU B CA 1
ATOM 1872 C C . LEU B 1 61 ? -5.473 -7.023 5.613 1 98.88 61 LEU B C 1
ATOM 1874 O O . LEU B 1 61 ? -6.32 -7.922 5.613 1 98.88 61 LEU B O 1
ATOM 1878 N N . THR B 1 62 ? -4.309 -7.18 6.242 1 98.81 62 THR B N 1
ATOM 1879 C CA . THR B 1 62 ? -3.92 -8.477 6.777 1 98.81 62 THR B CA 1
ATOM 1880 C C . THR B 1 62 ? -4.672 -8.781 8.07 1 98.81 62 THR B C 1
ATOM 1882 O O . THR B 1 62 ? -4.566 -9.883 8.617 1 98.81 62 THR B O 1
ATOM 1885 N N . ARG B 1 63 ? -5.426 -7.828 8.555 1 98.88 63 ARG B N 1
ATOM 1886 C CA . ARG B 1 63 ? -6.246 -8.008 9.75 1 98.88 63 ARG B CA 1
ATOM 1887 C C . ARG B 1 63 ? -7.684 -8.352 9.383 1 98.88 63 ARG B C 1
ATOM 1889 O O . ARG B 1 63 ? -8.477 -8.734 10.242 1 98.88 63 ARG B O 1
ATOM 1896 N N . LEU B 1 64 ? -8.062 -8.148 8.086 1 98.88 64 LEU B N 1
ATOM 1897 C CA . LEU B 1 64 ? -9.398 -8.453 7.59 1 98.88 64 LEU B CA 1
ATOM 1898 C C . LEU B 1 64 ? -9.477 -9.891 7.09 1 98.88 64 LEU B C 1
ATOM 1900 O O . LEU B 1 64 ? -9.117 -10.18 5.945 1 98.88 64 LEU B O 1
ATOM 1904 N N . ASN B 1 65 ? -10.023 -10.805 7.848 1 97.94 65 ASN B N 1
ATOM 1905 C CA . ASN B 1 65 ? -10.016 -12.234 7.574 1 97.94 65 ASN B CA 1
ATOM 1906 C C . ASN B 1 65 ? -11.305 -12.672 6.883 1 97.94 65 ASN B C 1
ATOM 1908 O O . ASN B 1 65 ? -12.008 -13.562 7.375 1 97.94 65 ASN B O 1
ATOM 1912 N N . PHE B 1 66 ? -11.633 -12.078 5.805 1 98.56 66 PHE B N 1
ATOM 1913 C CA . PHE B 1 66 ? -12.773 -12.414 4.961 1 98.56 66 PHE B CA 1
ATOM 1914 C C . PHE B 1 66 ? -12.484 -12.078 3.502 1 98.56 66 PHE B C 1
ATOM 1916 O O . PHE B 1 66 ? -11.594 -11.273 3.211 1 98.56 66 PHE B O 1
ATOM 1923 N N . PRO B 1 67 ? -13.141 -12.766 2.545 1 98.25 67 PRO B N 1
ATOM 1924 C CA . PRO B 1 67 ? -12.891 -12.484 1.13 1 98.25 67 PRO B CA 1
ATOM 1925 C C . PRO B 1 67 ? -13.203 -11.039 0.75 1 98.25 67 PRO B C 1
ATOM 1927 O O . PRO B 1 67 ? -14.219 -10.484 1.18 1 98.25 67 PRO B O 1
ATOM 1930 N N . LEU B 1 68 ? -12.344 -10.445 0.027 1 98.62 68 LEU B N 1
ATOM 1931 C CA . LEU B 1 68 ? -12.508 -9.094 -0.509 1 98.62 68 LEU B CA 1
ATOM 1932 C C . LEU B 1 68 ? -11.625 -8.883 -1.732 1 98.62 68 LEU B C 1
ATOM 1934 O O . LEU B 1 68 ? -10.711 -9.68 -1.989 1 98.62 68 LEU B O 1
ATOM 1938 N N . GLU B 1 69 ? -11.93 -7.965 -2.5 1 98.25 69 GLU B N 1
ATOM 1939 C CA . GLU B 1 69 ? -11.062 -7.484 -3.57 1 98.25 69 GLU B CA 1
ATOM 1940 C C . GLU B 1 69 ? -10.398 -6.168 -3.191 1 98.25 69 GLU B C 1
ATOM 1942 O O . GLU B 1 69 ? -10.93 -5.406 -2.383 1 98.25 69 GLU B O 1
ATOM 1947 N N . GLN B 1 70 ? -9.195 -5.992 -3.693 1 98.44 70 GLN B N 1
ATOM 1948 C CA . GLN B 1 70 ? -8.43 -4.789 -3.385 1 98.44 70 GLN B CA 1
ATOM 1949 C C . GLN B 1 70 ? -8.008 -4.062 -4.656 1 98.44 70 GLN B C 1
ATOM 1951 O O . GLN B 1 70 ? -7.594 -4.695 -5.629 1 98.44 70 GLN B O 1
ATOM 1956 N N . ASP B 1 71 ? -8.164 -2.842 -4.719 1 98.38 71 ASP B N 1
ATOM 1957 C CA . ASP B 1 71 ? -7.715 -1.917 -5.758 1 98.38 71 ASP B CA 1
ATOM 1958 C C . ASP B 1 71 ? -7.254 -0.594 -5.152 1 98.38 71 ASP B C 1
ATOM 1960 O O . ASP B 1 71 ? -6.988 -0.515 -3.951 1 98.38 71 ASP B O 1
ATOM 1964 N N . TYR B 1 72 ? -6.977 0.365 -5.977 1 98.62 72 TYR B N 1
ATOM 1965 C CA . TYR B 1 72 ? -6.508 1.637 -5.441 1 98.62 72 TYR B CA 1
ATOM 1966 C C . TYR B 1 72 ? -6.949 2.799 -6.32 1 98.62 72 TYR B C 1
ATOM 1968 O O . TYR B 1 72 ? -7.422 2.592 -7.441 1 98.62 72 TYR B O 1
ATOM 1976 N N . LEU B 1 73 ? -6.855 3.965 -5.793 1 98.38 73 LEU B N 1
ATOM 1977 C CA . LEU B 1 73 ? -7.109 5.195 -6.535 1 98.38 73 LEU B CA 1
ATOM 1978 C C . LEU B 1 73 ? -6.152 6.301 -6.098 1 98.38 73 LEU B C 1
ATOM 1980 O O . LEU B 1 73 ? -5.555 6.219 -5.023 1 98.38 73 LEU B O 1
ATOM 1984 N N . HIS B 1 74 ? -5.957 7.219 -7.012 1 97.56 74 HIS B N 1
ATOM 1985 C CA . HIS B 1 74 ? -5.102 8.375 -6.773 1 97.56 74 HIS B CA 1
ATOM 1986 C C . HIS B 1 74 ? -5.727 9.648 -7.328 1 97.56 74 HIS B C 1
ATOM 1988 O O . HIS B 1 74 ? -5.883 9.789 -8.547 1 97.56 74 HIS B O 1
ATOM 1994 N N . ALA B 1 75 ? -6.102 10.484 -6.41 1 95.31 75 ALA B N 1
ATOM 1995 C CA . ALA B 1 75 ? -6.695 11.766 -6.77 1 95.31 75 ALA B CA 1
ATOM 1996 C C . ALA B 1 75 ? -6.09 12.898 -5.949 1 95.31 75 ALA B C 1
ATOM 1998 O O . ALA B 1 75 ? -5.766 12.719 -4.773 1 95.31 75 ALA B O 1
ATOM 1999 N N . THR B 1 76 ? -5.871 14.008 -6.602 1 90.75 76 THR B N 1
ATOM 2000 C CA . THR B 1 76 ? -5.352 15.195 -5.926 1 90.75 76 THR B CA 1
ATOM 2001 C C . THR B 1 76 ? -6.336 16.359 -6.039 1 90.75 76 THR B C 1
ATOM 2003 O O . THR B 1 76 ? -7.098 16.438 -7.004 1 90.75 76 THR B O 1
ATOM 2006 N N . ARG B 1 77 ? -6.305 17.141 -5.012 1 85.62 77 ARG B N 1
ATOM 2007 C CA . ARG B 1 77 ? -7.168 18.312 -4.992 1 85.62 77 ARG B CA 1
ATOM 2008 C C . ARG B 1 77 ? -6.535 19.484 -5.75 1 85.62 77 ARG B C 1
ATOM 2010 O O . ARG B 1 77 ? -5.332 19.734 -5.621 1 85.62 77 ARG B O 1
ATOM 2017 N N . TYR B 1 78 ? -7.188 19.969 -6.871 1 73.75 78 TYR B N 1
ATOM 2018 C CA . TYR B 1 78 ? -6.742 21.172 -7.559 1 73.75 78 TYR B CA 1
ATOM 2019 C C . TYR B 1 78 ? -7.273 22.422 -6.867 1 73.75 78 TYR B C 1
ATOM 2021 O O . TYR B 1 78 ? -8.484 22.562 -6.672 1 73.75 78 TYR B O 1
ATOM 2029 N N . ARG B 1 79 ? -6.262 23.156 -6.27 1 62.84 79 ARG B N 1
ATOM 2030 C CA . ARG B 1 79 ? -6.695 24.406 -5.648 1 62.84 79 ARG B CA 1
ATOM 2031 C C . ARG B 1 79 ? -6.738 25.547 -6.664 1 62.84 79 ARG B C 1
ATOM 2033 O O . ARG B 1 79 ? -5.695 26 -7.141 1 62.84 79 ARG B O 1
ATOM 2040 N N . GLY B 1 80 ? -7.293 25.469 -7.902 1 52.5 80 GLY B N 1
ATOM 2041 C CA . GLY B 1 80 ? -7.328 26.609 -8.812 1 52.5 80 GLY B CA 1
ATOM 2042 C C . GLY B 1 80 ? -7.543 27.922 -8.102 1 52.5 80 GLY B C 1
ATOM 2043 O O . GLY B 1 80 ? -8.062 27.969 -6.988 1 52.5 80 GLY B O 1
ATOM 2044 N N . ALA B 1 81 ? -6.621 28.938 -8.523 1 51.31 81 ALA B N 1
ATOM 2045 C CA . ALA B 1 81 ? -6.672 30.328 -8.102 1 51.31 81 ALA B CA 1
ATOM 2046 C C . ALA B 1 81 ? -8.117 30.812 -7.98 1 51.31 81 ALA B C 1
ATOM 2048 O O . ALA B 1 81 ? -8.406 31.734 -7.211 1 51.31 81 ALA B O 1
ATOM 2049 N N . THR B 1 82 ? -8.719 30.734 -9.32 1 45.72 82 THR B N 1
ATOM 2050 C CA . THR B 1 82 ? -9.938 31.531 -9.367 1 45.72 82 THR B CA 1
ATOM 2051 C C . THR B 1 82 ? -10.977 31 -8.383 1 45.72 82 THR B C 1
ATOM 2053 O O . THR B 1 82 ? -10.836 29.891 -7.863 1 45.72 82 THR B O 1
ATOM 2056 N N . SER B 1 83 ? -12.297 31.484 -8.695 1 38.75 83 SER B N 1
ATOM 2057 C CA . SER B 1 83 ? -13.508 31.516 -7.891 1 38.75 83 SER B CA 1
ATOM 2058 C C . SER B 1 83 ? -13.938 30.109 -7.48 1 38.75 83 SER B C 1
ATOM 2060 O O . SER B 1 83 ? -14.109 29.234 -8.328 1 38.75 83 SER B O 1
ATOM 2062 N N . GLY B 1 84 ? -14.234 29.484 -6.352 1 49.41 84 GLY B N 1
ATOM 2063 C CA . GLY B 1 84 ? -14.914 28.719 -5.312 1 49.41 84 GLY B CA 1
ATOM 2064 C C . GLY B 1 84 ? -14.906 27.219 -5.57 1 49.41 84 GLY B C 1
ATOM 2065 O O . GLY B 1 84 ? -15.359 26.438 -4.73 1 49.41 84 GLY B O 1
ATOM 2066 N N . GLY B 1 85 ? -14.836 26.594 -6.832 1 55.53 85 GLY B N 1
ATOM 2067 C CA . GLY B 1 85 ? -15.273 25.203 -6.852 1 55.53 85 GLY B CA 1
ATOM 2068 C C . GLY B 1 85 ? -14.125 24.219 -6.723 1 55.53 85 GLY B C 1
ATOM 2069 O O . GLY B 1 85 ? -13.125 24.328 -7.43 1 55.53 85 GLY B O 1
ATOM 2070 N N . GLN B 1 86 ? -13.734 23.688 -5.574 1 65.5 86 GLN B N 1
ATOM 2071 C CA . GLN B 1 86 ? -12.758 22.641 -5.309 1 65.5 86 GLN B CA 1
ATOM 2072 C C . GLN B 1 86 ? -13.062 21.391 -6.125 1 65.5 86 GLN B C 1
ATOM 2074 O O . GLN B 1 86 ? -14.156 20.828 -6.035 1 65.5 86 GLN B O 1
ATOM 2079 N N . THR B 1 87 ? -12.141 21.172 -7.215 1 81.5 87 THR B N 1
ATOM 2080 C CA . THR B 1 87 ? -12.25 19.984 -8.055 1 81.5 87 THR B CA 1
ATOM 2081 C C . THR B 1 87 ? -11.086 19.031 -7.812 1 81.5 87 THR B C 1
ATOM 2083 O O . THR B 1 87 ? -10.117 19.391 -7.133 1 81.5 87 THR B O 1
ATOM 2086 N N . ILE B 1 88 ? -11.297 17.672 -8.055 1 88.25 88 ILE B N 1
ATOM 2087 C CA . ILE B 1 88 ? -10.219 16.703 -7.93 1 88.25 88 ILE B CA 1
ATOM 2088 C C . ILE B 1 88 ? -9.719 16.312 -9.312 1 88.25 88 ILE B C 1
ATOM 2090 O O . ILE B 1 88 ? -10.469 16.359 -10.289 1 88.25 88 ILE B O 1
ATOM 2094 N N . THR B 1 89 ? -8.469 16.109 -9.391 1 92.44 89 THR B N 1
ATOM 2095 C CA . THR B 1 89 ? -7.824 15.531 -10.562 1 92.44 89 THR B CA 1
ATOM 2096 C C . THR B 1 89 ? -7.398 14.094 -10.297 1 92.44 89 THR B C 1
ATOM 2098 O O . THR B 1 89 ? -6.766 13.805 -9.273 1 92.44 89 THR B O 1
ATOM 2101 N N . TRP B 1 90 ? -7.781 13.258 -11.258 1 93.81 90 TRP B N 1
ATOM 2102 C CA . TRP B 1 90 ? -7.484 11.836 -11.117 1 93.81 90 TRP B CA 1
ATOM 2103 C C . TRP B 1 90 ? -6.113 11.508 -11.703 1 93.81 90 TRP B C 1
ATOM 2105 O O . TRP B 1 90 ? -5.852 11.789 -12.875 1 93.81 90 TRP B O 1
ATOM 2115 N N . LEU B 1 91 ? -5.309 11.031 -10.898 1 94.56 91 LEU B N 1
ATOM 2116 C CA . LEU B 1 91 ? -4.051 10.477 -11.391 1 94.56 91 LEU B CA 1
ATOM 2117 C C . LEU B 1 91 ? -4.207 8.992 -11.727 1 94.56 91 LEU B C 1
ATOM 2119 O O . LEU B 1 91 ? -3.518 8.484 -12.617 1 94.56 91 LEU B O 1
ATOM 2123 N N . HIS B 1 92 ? -5.086 8.305 -11.023 1 96.69 92 HIS B N 1
ATOM 2124 C CA . HIS B 1 92 ? -5.434 6.914 -11.305 1 96.69 92 HIS B CA 1
ATOM 2125 C C . HIS B 1 92 ? -6.828 6.578 -10.781 1 96.69 92 HIS B C 1
ATOM 2127 O O . HIS B 1 92 ? -7.09 6.688 -9.586 1 96.69 92 HIS B O 1
ATOM 2133 N N . GLU B 1 93 ? -7.664 6.172 -11.68 1 96.69 93 GLU B N 1
ATOM 2134 C CA . GLU B 1 93 ? -8.961 5.621 -11.305 1 96.69 93 GLU B CA 1
ATOM 2135 C C . GLU B 1 93 ? -8.875 4.121 -11.047 1 96.69 93 GLU B C 1
ATOM 2137 O O . GLU B 1 93 ? -8.047 3.43 -11.641 1 96.69 93 GLU B O 1
ATOM 2142 N N . PRO B 1 94 ? -9.734 3.631 -10.102 1 97.19 94 PRO B N 1
ATOM 2143 C CA . PRO B 1 94 ? -9.75 2.176 -9.938 1 97.19 94 PRO B CA 1
ATOM 2144 C C . PRO B 1 94 ? -10.008 1.434 -11.242 1 97.19 94 PRO B C 1
ATOM 2146 O O . PRO B 1 94 ? -10.797 1.893 -12.07 1 97.19 94 PRO B O 1
ATOM 2149 N N . GLU B 1 95 ? -9.352 0.319 -11.43 1 95.06 95 GLU B N 1
ATOM 2150 C CA . GLU B 1 95 ? -9.586 -0.516 -12.602 1 95.06 95 GLU B CA 1
ATOM 2151 C C . GLU B 1 95 ? -10.844 -1.368 -12.43 1 95.06 95 GLU B C 1
ATOM 2153 O O . GLU B 1 95 ? -11.508 -1.705 -13.406 1 95.06 95 GLU B O 1
ATOM 2158 N N . THR B 1 96 ? -11.133 -1.732 -11.203 1 96.19 96 THR B N 1
ATOM 2159 C CA . THR B 1 96 ? -12.273 -2.582 -10.875 1 96.19 96 THR B CA 1
ATOM 2160 C C . THR B 1 96 ? -13.578 -1.793 -10.961 1 96.19 96 THR B C 1
ATOM 2162 O O . THR B 1 96 ? -13.656 -0.661 -10.477 1 96.19 96 THR B O 1
ATOM 2165 N N . SER B 1 97 ? -14.602 -2.352 -11.562 1 97.31 97 SER B N 1
ATOM 2166 C CA . SER B 1 97 ? -15.906 -1.699 -11.617 1 97.31 97 SER B CA 1
ATOM 2167 C C . SER B 1 97 ? -16.484 -1.502 -10.227 1 97.31 97 SER B C 1
ATOM 2169 O O . SER B 1 97 ? -16.406 -2.396 -9.383 1 97.31 97 SER B O 1
ATOM 2171 N N . LEU B 1 98 ? -17.109 -0.399 -10.031 1 98.31 98 LEU B N 1
ATOM 2172 C CA . LEU B 1 98 ? -17.688 -0.064 -8.727 1 98.31 98 LEU B CA 1
ATOM 2173 C C . LEU B 1 98 ? -19.188 -0.364 -8.695 1 98.31 98 LEU B C 1
ATOM 2175 O O . LEU B 1 98 ? -19.797 -0.336 -7.633 1 98.31 98 LEU B O 1
ATOM 2179 N N . ALA B 1 99 ? -19.75 -0.627 -9.836 1 98.19 99 ALA B N 1
ATOM 2180 C CA . ALA B 1 99 ? -21.203 -0.79 -9.953 1 98.19 99 ALA B CA 1
ATOM 2181 C C . ALA B 1 99 ? -21.703 -1.904 -9.039 1 98.19 99 ALA B C 1
ATOM 2183 O O . ALA B 1 99 ? -21.25 -3.049 -9.141 1 98.19 99 ALA B O 1
ATOM 2184 N N . GLY B 1 100 ? -22.594 -1.52 -8.156 1 98.25 100 GLY B N 1
ATOM 2185 C CA . GLY B 1 100 ? -23.234 -2.48 -7.277 1 98.25 100 GLY B CA 1
ATOM 2186 C C . GLY B 1 100 ? -22.344 -2.953 -6.148 1 98.25 100 GLY B C 1
ATOM 2187 O O . GLY B 1 100 ? -22.719 -3.84 -5.379 1 98.25 100 GLY B O 1
ATOM 2188 N N . ARG B 1 101 ? -21.188 -2.395 -5.961 1 98.19 101 ARG B N 1
ATOM 2189 C CA . ARG B 1 101 ? -20.203 -2.859 -4.988 1 98.19 101 ARG B CA 1
ATOM 2190 C C . ARG B 1 101 ? -20.328 -2.105 -3.668 1 98.19 101 ARG B C 1
ATOM 2192 O O . ARG B 1 101 ? -20.797 -0.961 -3.646 1 98.19 101 ARG B O 1
ATOM 2199 N N . HIS B 1 102 ? -20.016 -2.775 -2.588 1 98.81 102 HIS B N 1
ATOM 2200 C CA . HIS B 1 102 ? -19.719 -2.111 -1.322 1 98.81 102 HIS B CA 1
ATOM 2201 C C . HIS B 1 102 ? -18.266 -1.687 -1.247 1 98.81 102 HIS B C 1
ATOM 2203 O O . HIS B 1 102 ? -17.375 -2.531 -1.142 1 98.81 102 HIS B O 1
ATOM 2209 N N . VAL B 1 103 ? -18.031 -0.367 -1.265 1 98.88 103 VAL B N 1
ATOM 2210 C CA . VAL B 1 103 ? -16.672 0.165 -1.398 1 98.88 103 VAL B CA 1
ATOM 2211 C C . VAL B 1 103 ? -16.188 0.666 -0.044 1 98.88 103 VAL B C 1
ATOM 2213 O O . VAL B 1 103 ? -16.922 1.321 0.692 1 98.88 103 VAL B O 1
ATOM 2216 N N . LEU B 1 104 ? -15.008 0.271 0.33 1 98.94 104 LEU B N 1
ATOM 2217 C CA . LEU B 1 104 ? -14.297 0.814 1.484 1 98.94 104 LEU B CA 1
ATOM 2218 C C . LEU B 1 104 ? -13.078 1.612 1.046 1 98.94 104 LEU B C 1
ATOM 2220 O O . LEU B 1 104 ? -12.141 1.056 0.462 1 98.94 104 LEU B O 1
ATOM 2224 N N . LEU B 1 105 ? -13.086 2.904 1.252 1 98.88 105 LEU B N 1
ATOM 2225 C CA . LEU B 1 105 ? -11.922 3.756 1.044 1 98.88 105 LEU B CA 1
ATOM 2226 C C . LEU B 1 105 ? -11.008 3.732 2.264 1 98.88 105 LEU B C 1
ATOM 2228 O O . LEU B 1 105 ? -11.469 3.902 3.395 1 98.88 105 LEU B O 1
ATOM 2232 N N . VAL B 1 106 ? -9.727 3.475 2.078 1 98.94 106 VAL B N 1
ATOM 2233 C CA . VAL B 1 106 ? -8.766 3.424 3.172 1 98.94 106 VAL B CA 1
ATOM 2234 C C . VAL B 1 106 ? -7.699 4.5 2.971 1 98.94 106 VAL B C 1
ATOM 2236 O O . VAL B 1 106 ? -7.012 4.52 1.945 1 98.94 106 VAL B O 1
ATOM 2239 N N . ASP B 1 107 ? -7.551 5.414 3.916 1 98.56 107 ASP B N 1
ATOM 2240 C CA . ASP B 1 107 ? -6.582 6.504 3.854 1 98.56 107 ASP B CA 1
ATOM 2241 C C . ASP B 1 107 ? -5.859 6.676 5.188 1 98.56 107 ASP B C 1
ATOM 2243 O O . ASP B 1 107 ? -6.23 6.051 6.184 1 98.56 107 ASP B O 1
ATOM 2247 N N . ASP B 1 108 ? -4.816 7.441 5.172 1 98.56 108 ASP B N 1
ATOM 2248 C CA . ASP B 1 108 ? -4.051 7.66 6.395 1 98.56 108 ASP B CA 1
ATOM 2249 C C . ASP B 1 108 ? -4.695 8.734 7.262 1 98.56 108 ASP B C 1
ATOM 2251 O O . ASP B 1 108 ? -4.746 8.609 8.484 1 98.56 108 ASP B O 1
ATOM 2255 N N . LEU B 1 109 ? -5.211 9.773 6.613 1 98 109 LEU B N 1
ATOM 2256 C CA . LEU B 1 109 ? -5.574 10.953 7.391 1 98 109 LEU B CA 1
ATOM 2257 C C . LEU B 1 109 ? -6.836 11.602 6.828 1 98 109 LEU B C 1
ATOM 2259 O O . LEU B 1 109 ? -6.973 11.758 5.613 1 98 109 LEU B O 1
ATOM 2263 N N . LEU B 1 110 ? -7.781 11.828 7.652 1 97.94 110 LEU B N 1
ATOM 2264 C CA . LEU B 1 110 ? -8.875 12.742 7.355 1 97.94 110 LEU B CA 1
ATOM 2265 C C . LEU B 1 110 ? -8.648 14.094 8.023 1 97.94 110 LEU B C 1
ATOM 2267 O O . LEU B 1 110 ? -8.766 14.219 9.242 1 97.94 110 LEU B O 1
ATOM 2271 N N . ASP B 1 111 ? -8.32 15.07 7.266 1 96.19 111 ASP B N 1
ATOM 2272 C CA . ASP B 1 111 ? -8.133 16.438 7.738 1 96.19 111 ASP B CA 1
ATOM 2273 C C . ASP B 1 111 ? -9.359 17.297 7.449 1 96.19 111 ASP B C 1
ATOM 2275 O O . ASP B 1 111 ? -10.406 17.125 8.07 1 96.19 111 ASP B O 1
ATOM 2279 N N . GLU B 1 112 ? -9.266 18.141 6.363 1 94.25 112 GLU B N 1
ATOM 2280 C CA . GLU B 1 112 ? -10.453 18.906 6 1 94.25 112 GLU B CA 1
ATOM 2281 C C . GLU B 1 112 ? -11.445 18.047 5.223 1 94.25 112 GLU B C 1
ATOM 2283 O O . GLU B 1 112 ? -12.656 18.25 5.324 1 94.25 112 GLU B O 1
ATOM 2288 N N . GLY B 1 113 ? -10.922 17.156 4.438 1 94.69 113 GLY B N 1
ATOM 2289 C CA . GLY B 1 113 ? -11.75 16.109 3.877 1 94.69 113 GLY B CA 1
ATOM 2290 C C . GLY B 1 113 ? -12.234 16.406 2.473 1 94.69 113 GLY B C 1
ATOM 2291 O O . GLY B 1 113 ? -13.102 15.711 1.945 1 94.69 113 GLY B O 1
ATOM 2292 N N . TYR B 1 114 ? -11.711 17.438 1.789 1 92.81 114 TYR B N 1
ATOM 2293 C CA . TYR B 1 114 ? -12.164 17.812 0.454 1 92.81 114 TYR B CA 1
ATOM 2294 C C . TYR B 1 114 ? -11.969 16.656 -0.528 1 92.81 114 TYR B C 1
ATOM 2296 O O . TYR B 1 114 ? -12.914 16.25 -1.2 1 92.81 114 TYR B O 1
ATOM 2304 N N . THR B 1 115 ? -10.758 16.141 -0.582 1 93.38 115 THR B N 1
ATOM 2305 C CA . THR B 1 115 ? -10.422 15.102 -1.557 1 93.38 115 THR B CA 1
ATOM 2306 C C . THR B 1 115 ? -11.266 13.852 -1.33 1 93.38 115 THR B C 1
ATOM 2308 O O . THR B 1 115 ? -11.891 13.344 -2.262 1 93.38 115 THR B O 1
ATOM 2311 N N . LEU B 1 116 ? -11.359 13.398 -0.08 1 96.12 116 LEU B N 1
ATOM 2312 C CA . LEU B 1 116 ? -12.094 12.18 0.244 1 96.12 116 LEU B CA 1
ATOM 2313 C C . LEU B 1 116 ? -13.578 12.344 -0.047 1 96.12 116 LEU B C 1
ATOM 2315 O O . LEU B 1 116 ? -14.242 11.398 -0.478 1 96.12 116 LEU B O 1
ATOM 2319 N N . ARG B 1 117 ? -14.078 13.531 0.201 1 96.25 117 ARG B N 1
ATOM 2320 C CA . ARG B 1 117 ? -15.484 13.797 -0.081 1 96.25 117 ARG B CA 1
ATOM 2321 C C . ARG B 1 117 ? -15.789 13.625 -1.565 1 96.25 117 ARG B C 1
ATOM 2323 O O . ARG B 1 117 ? -16.766 12.961 -1.933 1 96.25 117 ARG B O 1
ATOM 2330 N N . GLU B 1 118 ? -14.945 14.242 -2.377 1 95.06 118 GLU B N 1
ATOM 2331 C CA . GLU B 1 118 ? -15.141 14.18 -3.82 1 95.06 118 GLU B CA 1
ATOM 2332 C C . GLU B 1 118 ? -14.922 12.766 -4.344 1 95.06 118 GLU B C 1
ATOM 2334 O O . GLU B 1 118 ? -15.609 12.328 -5.27 1 95.06 118 GLU B O 1
ATOM 2339 N N . VAL B 1 119 ? -13.992 12.062 -3.814 1 97.06 119 VAL B N 1
ATOM 2340 C CA . VAL B 1 119 ? -13.734 10.68 -4.195 1 97.06 119 VAL B CA 1
ATOM 2341 C C . VAL B 1 119 ? -14.938 9.805 -3.838 1 97.06 119 VAL B C 1
ATOM 2343 O O . VAL B 1 119 ? -15.383 8.984 -4.641 1 97.06 119 VAL B O 1
ATOM 2346 N N . ALA B 1 120 ? -15.453 9.961 -2.648 1 97.94 120 ALA B N 1
ATOM 2347 C CA . ALA B 1 120 ? -16.625 9.203 -2.217 1 97.94 120 ALA B CA 1
ATOM 2348 C C . ALA B 1 120 ? -17.828 9.477 -3.121 1 97.94 120 ALA B C 1
ATOM 2350 O O . ALA B 1 120 ? -18.547 8.555 -3.514 1 97.94 120 ALA B O 1
ATOM 2351 N N . ARG B 1 121 ? -18.031 10.758 -3.391 1 97.06 121 ARG B N 1
ATOM 2352 C CA . ARG B 1 121 ? -19.094 11.141 -4.305 1 97.06 121 ARG B CA 1
ATOM 2353 C C . ARG B 1 121 ? -18.922 10.469 -5.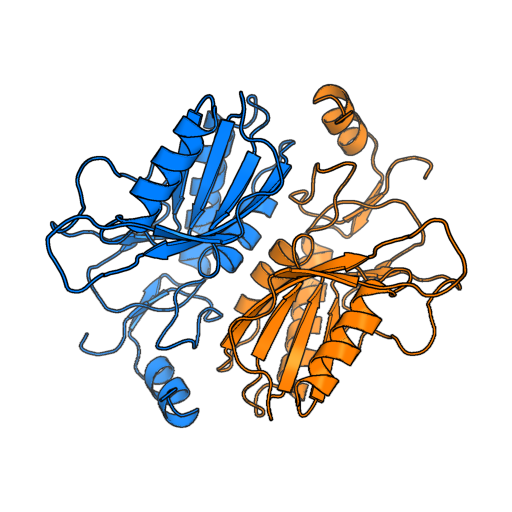664 1 97.06 121 ARG B C 1
ATOM 2355 O O . ARG B 1 121 ? -19.875 9.93 -6.223 1 97.06 121 ARG B O 1
ATOM 2362 N N . TRP B 1 122 ? -17.719 10.562 -6.168 1 97.06 122 TRP B N 1
ATOM 2363 C CA . TRP B 1 122 ? -17.391 9.938 -7.449 1 97.06 122 TRP B CA 1
ATOM 2364 C C . TRP B 1 122 ? -17.719 8.453 -7.43 1 97.06 122 TRP B C 1
ATOM 2366 O O . TRP B 1 122 ? -18.297 7.922 -8.383 1 97.06 122 TRP B O 1
ATOM 2376 N N . CYS B 1 123 ? -17.375 7.727 -6.363 1 98.38 123 CYS B N 1
ATOM 2377 C CA . CYS B 1 123 ? -17.641 6.297 -6.234 1 98.38 123 CYS B CA 1
ATOM 2378 C C . CYS B 1 123 ? -19.141 6.023 -6.324 1 98.38 123 CYS B C 1
ATOM 2380 O O . CYS B 1 123 ? -19.562 5.078 -6.996 1 98.38 123 CYS B O 1
ATOM 2382 N N . ARG B 1 124 ? -19.875 6.84 -5.656 1 98.38 124 ARG B N 1
ATOM 2383 C CA . ARG B 1 124 ? -21.328 6.684 -5.688 1 98.38 124 ARG B CA 1
ATOM 2384 C C . ARG B 1 124 ? -21.875 6.91 -7.094 1 98.38 124 ARG B C 1
ATOM 2386 O O . ARG B 1 124 ? -22.734 6.164 -7.555 1 98.38 124 ARG B O 1
ATOM 2393 N N . GLU B 1 125 ? -21.375 7.887 -7.727 1 97.88 125 GLU B N 1
ATOM 2394 C CA . GLU B 1 125 ? -21.797 8.211 -9.078 1 97.88 125 GLU B CA 1
ATOM 2395 C C . GLU B 1 125 ? -21.453 7.094 -10.062 1 97.88 125 GLU B C 1
ATOM 2397 O O . GLU B 1 125 ? -22.109 6.934 -11.086 1 97.88 125 GLU B O 1
ATOM 2402 N N . ARG B 1 126 ? -20.453 6.348 -9.727 1 97.56 126 ARG B N 1
ATOM 2403 C CA . ARG B 1 126 ? -20.031 5.227 -10.562 1 97.56 126 ARG B CA 1
ATOM 2404 C C . ARG B 1 126 ? -20.844 3.977 -10.25 1 97.56 126 ARG B C 1
ATOM 2406 O O . ARG B 1 126 ? -20.594 2.908 -10.812 1 97.56 126 ARG B O 1
ATOM 2413 N N . GLY B 1 127 ? -21.781 4.074 -9.273 1 98.38 127 GLY B N 1
ATOM 2414 C CA . GLY B 1 127 ? -22.75 3.004 -9.07 1 98.38 127 GLY B CA 1
ATOM 2415 C C . GLY B 1 127 ? -22.484 2.189 -7.82 1 98.38 127 GLY B C 1
ATOM 2416 O O . GLY B 1 127 ? -23.094 1.143 -7.613 1 98.38 127 GLY B O 1
ATOM 2417 N N . ALA B 1 128 ? -21.562 2.592 -6.965 1 98.69 128 ALA B N 1
ATOM 2418 C CA . ALA B 1 128 ? -21.328 1.879 -5.711 1 98.69 128 ALA B CA 1
ATOM 2419 C C . ALA B 1 128 ? -22.609 1.811 -4.875 1 98.69 128 ALA B C 1
ATOM 2421 O O . ALA B 1 128 ? -23.328 2.799 -4.762 1 98.69 128 ALA B O 1
ATOM 2422 N N . GLN B 1 129 ? -22.859 0.604 -4.406 1 98.62 129 GLN B N 1
ATOM 2423 C CA . GLN B 1 129 ? -24.016 0.432 -3.533 1 98.62 129 GLN B CA 1
ATOM 2424 C C . GLN B 1 129 ? -23.828 1.176 -2.213 1 98.62 129 GLN B C 1
ATOM 2426 O O . GLN B 1 129 ? -24.75 1.835 -1.728 1 98.62 129 GLN B O 1
ATOM 2431 N N . THR B 1 130 ? -22.719 1.042 -1.566 1 98.69 130 THR B N 1
ATOM 2432 C CA . THR B 1 130 ? -22.328 1.812 -0.392 1 98.69 130 THR B CA 1
ATOM 2433 C C . THR B 1 130 ? -20.859 2.252 -0.502 1 98.69 130 THR B C 1
ATOM 2435 O O . THR B 1 130 ? -20.078 1.624 -1.207 1 98.69 130 THR B O 1
ATOM 2438 N N . VAL B 1 131 ? -20.531 3.377 0.1 1 98.75 131 VAL B N 1
ATOM 2439 C CA . VAL B 1 131 ? -19.172 3.865 0.231 1 98.75 131 VAL B CA 1
ATOM 2440 C C . VAL B 1 131 ? -18.859 4.18 1.694 1 98.75 131 VAL B C 1
ATOM 2442 O O . VAL B 1 131 ? -19.547 5.008 2.309 1 98.75 131 VAL B O 1
ATOM 2445 N N . SER B 1 132 ? -17.938 3.443 2.252 1 98.88 132 SER B N 1
ATOM 2446 C CA . SER B 1 132 ? -17.453 3.705 3.604 1 98.88 132 SER B CA 1
ATOM 2447 C C . SER B 1 132 ? -16.016 4.203 3.59 1 98.88 132 SER B C 1
ATOM 2449 O O . SER B 1 132 ? -15.266 3.924 2.65 1 98.88 132 SER B O 1
ATOM 2451 N N . ILE B 1 133 ? -15.688 4.91 4.641 1 98.81 133 ILE B N 1
ATOM 2452 C CA . ILE B 1 133 ? -14.367 5.527 4.73 1 98.81 133 ILE B CA 1
ATOM 2453 C C . ILE B 1 133 ? -13.68 5.09 6.023 1 98.81 133 ILE B C 1
ATOM 2455 O O . ILE B 1 133 ? -14.219 5.285 7.113 1 98.81 133 ILE B O 1
ATOM 2459 N N . ALA B 1 134 ? -12.539 4.453 5.91 1 98.94 134 ALA B N 1
ATOM 2460 C CA . ALA B 1 134 ? -11.664 4.125 7.031 1 98.94 134 ALA B CA 1
ATOM 2461 C C . ALA B 1 134 ? -10.375 4.945 6.977 1 98.94 134 ALA B C 1
ATOM 2463 O O . ALA B 1 134 ? -9.719 5.02 5.934 1 98.94 134 ALA B O 1
ATOM 2464 N N . VAL B 1 135 ? -10.039 5.551 8.055 1 98.81 135 VAL B N 1
ATOM 2465 C CA . VAL B 1 135 ? -8.805 6.328 8.109 1 98.81 135 VAL B CA 1
ATOM 2466 C C . VAL B 1 135 ? -8.016 5.961 9.367 1 98.81 135 VAL B C 1
ATOM 2468 O O . VAL B 1 135 ? -8.602 5.609 10.391 1 98.81 135 VAL B O 1
ATOM 2471 N N . LEU B 1 136 ? -6.688 6.035 9.242 1 98.81 136 LEU B N 1
ATOM 2472 C CA . LEU B 1 136 ? -5.844 5.812 10.414 1 98.81 136 LEU B CA 1
ATOM 2473 C C . LEU B 1 136 ? -6.059 6.906 11.453 1 98.81 136 LEU B C 1
ATOM 2475 O O . LEU B 1 136 ? -6.273 6.613 12.633 1 98.81 136 LEU B O 1
ATOM 2479 N N . ALA B 1 137 ? -5.988 8.156 10.961 1 98.69 137 ALA B N 1
ATOM 2480 C CA . ALA B 1 137 ? -6.07 9.289 11.875 1 98.69 137 ALA B CA 1
ATOM 2481 C C . ALA B 1 137 ? -7.172 10.258 11.445 1 98.69 137 ALA B C 1
ATOM 2483 O O . ALA B 1 137 ? -7.309 10.562 10.258 1 98.69 137 ALA B O 1
ATOM 2484 N N . ASP B 1 138 ? -7.941 10.703 12.367 1 98.31 138 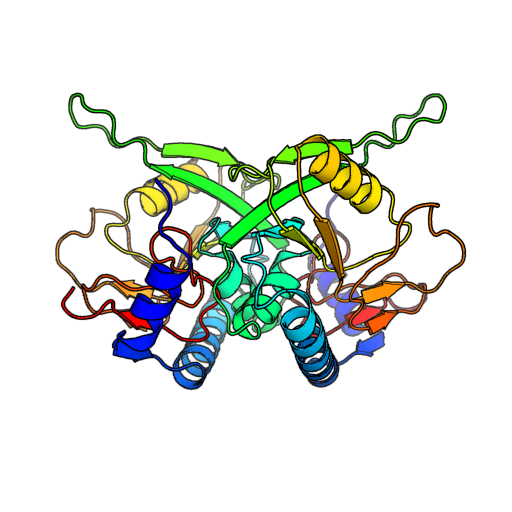ASP B N 1
ATOM 2485 C CA . ASP B 1 138 ? -9.023 11.68 12.188 1 98.31 138 ASP B CA 1
ATOM 2486 C C . ASP B 1 138 ? -8.742 12.953 12.977 1 98.31 138 ASP B C 1
ATOM 2488 O O . ASP B 1 138 ? -8.883 12.977 14.195 1 98.31 138 ASP B O 1
ATOM 2492 N N . LYS B 1 139 ? -8.375 14.008 12.219 1 97.5 139 LYS B N 1
ATOM 2493 C CA . LYS B 1 139 ? -7.984 15.25 12.883 1 97.5 139 LYS B CA 1
ATOM 2494 C C . LYS B 1 139 ? -9.188 15.93 13.523 1 97.5 139 LYS B C 1
ATOM 2496 O O . LYS B 1 139 ? -10.258 16.016 12.922 1 97.5 139 LYS B O 1
ATOM 2501 N N . ILE B 1 140 ? -8.969 16.406 14.688 1 95.31 140 ILE B N 1
ATOM 2502 C CA . ILE B 1 140 ? -10.023 17.078 15.438 1 95.31 140 ILE B CA 1
ATOM 2503 C C . ILE B 1 140 ? -9.867 18.594 15.312 1 95.31 140 ILE B C 1
ATOM 2505 O O . ILE B 1 140 ? -8.984 19.188 15.953 1 95.31 140 ILE B O 1
ATOM 2509 N N . HIS B 1 141 ? -10.727 19.188 14.523 1 93.62 141 HIS B N 1
ATOM 2510 C CA . HIS B 1 141 ? -10.766 20.641 14.359 1 93.62 141 HIS B CA 1
ATOM 2511 C C . HIS B 1 141 ? -12.078 21.078 13.711 1 93.62 141 HIS B C 1
ATOM 2513 O O . HIS B 1 141 ? -12.914 20.25 13.367 1 93.62 141 HIS B O 1
ATOM 2519 N N . ALA B 1 142 ? -12.25 22.312 13.492 1 91.5 142 ALA B N 1
ATOM 2520 C CA . ALA B 1 142 ? -13.531 22.844 13.047 1 91.5 142 ALA B CA 1
ATOM 2521 C C . ALA B 1 142 ? -13.523 23.125 11.547 1 91.5 142 ALA B C 1
ATOM 2523 O O . ALA B 1 142 ? -14.469 23.703 11 1 91.5 142 ALA B O 1
ATOM 2524 N N . ARG B 1 143 ? -12.539 22.719 10.789 1 92.06 143 ARG B N 1
ATOM 2525 C CA . ARG B 1 143 ? -12.391 23.078 9.383 1 92.06 143 ARG B CA 1
ATOM 2526 C C . ARG B 1 143 ? -12.898 21.953 8.469 1 92.06 143 ARG B C 1
ATOM 2528 O O . ARG B 1 143 ? -12.719 22.016 7.254 1 92.06 143 ARG B O 1
ATOM 2535 N N . ARG B 1 144 ? -13.508 20.953 9.047 1 92.94 144 ARG B N 1
ATOM 2536 C CA . ARG B 1 144 ? -14.055 19.844 8.273 1 92.94 144 ARG B CA 1
ATOM 2537 C C . ARG B 1 144 ? -15.125 20.344 7.301 1 92.94 144 ARG B C 1
ATOM 2539 O O . ARG B 1 144 ? -16 21.125 7.672 1 92.94 144 ARG B O 1
ATOM 2546 N N . VAL B 1 145 ? -14.984 19.922 6.051 1 92.06 145 VAL B N 1
ATOM 2547 C CA . VAL B 1 145 ? -16 20.297 5.078 1 92.06 145 VAL B CA 1
ATOM 2548 C C . VAL B 1 145 ? -17.266 19.484 5.316 1 92.06 145 VAL B C 1
ATOM 2550 O O . VAL B 1 145 ? -17.219 18.375 5.855 1 92.06 145 VAL B O 1
ATOM 2553 N N . ASP B 1 146 ? -18.359 20.062 4.871 1 92.44 146 ASP B N 1
ATOM 2554 C CA . ASP B 1 146 ? -19.641 19.391 5.047 1 92.44 146 ASP B CA 1
ATOM 2555 C C . ASP B 1 146 ? -19.734 18.141 4.172 1 92.44 146 ASP B C 1
ATOM 2557 O O . ASP B 1 146 ? -19.203 18.125 3.055 1 92.44 146 ASP B O 1
ATOM 2561 N N . GLY B 1 147 ? -20.344 17.125 4.773 1 93.5 147 GLY B N 1
ATOM 2562 C CA . GLY B 1 147 ? -20.688 15.977 3.949 1 93.5 147 GLY B CA 1
ATOM 2563 C C . GLY B 1 147 ? -19.641 14.891 3.979 1 93.5 147 GLY B C 1
ATOM 2564 O O . GLY B 1 147 ? -19.641 13.984 3.141 1 93.5 147 GLY B O 1
ATOM 2565 N N . ILE B 1 148 ? -18.641 15.078 4.938 1 95.12 148 ILE B N 1
ATOM 2566 C CA . ILE B 1 148 ? -17.625 14.039 4.996 1 95.12 148 ILE B CA 1
ATOM 2567 C C . ILE B 1 148 ? -17.344 13.68 6.449 1 95.12 148 ILE B C 1
ATOM 2569 O O . ILE B 1 148 ? -17.297 14.555 7.312 1 95.12 148 ILE B O 1
ATOM 2573 N N . GLN B 1 149 ? -17.281 12.453 6.727 1 96.44 149 GLN B N 1
ATOM 2574 C CA . GLN B 1 149 ? -16.844 11.875 7.992 1 96.44 149 GLN B CA 1
ATOM 2575 C C . GLN B 1 149 ? -16.297 10.469 7.797 1 96.44 149 GLN B C 1
ATOM 2577 O O . GLN B 1 149 ? -16.703 9.758 6.871 1 96.44 149 GLN B O 1
ATOM 2582 N N . ALA B 1 150 ? -15.43 10.109 8.633 1 98.19 150 ALA B N 1
ATOM 2583 C CA . ALA B 1 150 ? -14.969 8.727 8.609 1 98.19 150 ALA B CA 1
ATOM 2584 C C . ALA B 1 150 ? -16 7.789 9.234 1 98.19 150 ALA B C 1
ATOM 2586 O O . ALA B 1 150 ? -16.547 8.086 10.297 1 98.19 150 ALA B O 1
ATOM 2587 N N . ASP B 1 151 ? -16.297 6.758 8.523 1 98.62 151 ASP B N 1
ATOM 2588 C CA . ASP B 1 151 ? -17.141 5.711 9.102 1 98.62 151 ASP B CA 1
ATOM 2589 C C . ASP B 1 151 ? -16.359 4.887 10.125 1 98.62 151 ASP B C 1
ATOM 2591 O O . ASP B 1 151 ? -16.922 4.434 11.125 1 98.62 151 ASP B O 1
ATOM 2595 N N . PHE B 1 152 ? -15.055 4.723 9.898 1 98.75 152 PHE B N 1
ATOM 2596 C CA . PHE B 1 152 ? -14.172 3.92 10.742 1 98.75 152 PHE B CA 1
ATOM 2597 C C . PHE B 1 152 ? -12.883 4.676 11.047 1 98.75 152 PHE B C 1
ATOM 2599 O O . PHE B 1 152 ? -11.836 4.391 10.453 1 98.75 152 PHE B O 1
ATOM 2606 N N . PRO B 1 153 ? -12.906 5.586 11.922 1 98.5 153 PRO B N 1
ATOM 2607 C CA . PRO B 1 153 ? -11.68 6.25 12.359 1 98.5 153 PRO B CA 1
ATOM 2608 C C . PRO B 1 153 ? -10.898 5.434 13.391 1 98.5 153 PRO B C 1
ATOM 2610 O O . PRO B 1 153 ? -11.469 4.957 14.367 1 98.5 153 PRO B O 1
ATOM 2613 N N . ALA B 1 154 ? -9.625 5.305 13.18 1 98.75 154 ALA B N 1
ATOM 2614 C CA . ALA B 1 154 ? -8.836 4.496 14.102 1 98.75 154 ALA B CA 1
ATOM 2615 C C . ALA B 1 154 ? -8.367 5.328 15.297 1 98.75 154 ALA B C 1
ATOM 2617 O O . ALA B 1 154 ? -8.484 4.895 16.438 1 98.75 154 ALA B O 1
ATOM 2618 N N . LEU B 1 155 ? -7.793 6.562 14.977 1 98.81 155 LEU B N 1
ATOM 2619 C CA . LEU B 1 155 ? -7.184 7.375 16.016 1 98.81 155 LEU B CA 1
ATOM 2620 C C . LEU B 1 155 ? -7.621 8.836 15.906 1 98.81 155 LEU B C 1
ATOM 2622 O O . LEU B 1 155 ? -7.539 9.422 14.82 1 98.81 155 LEU B O 1
ATOM 2626 N N . PRO B 1 156 ? -8.102 9.391 17.016 1 98.56 156 PRO B N 1
ATOM 2627 C CA . PRO B 1 156 ? -8.211 10.852 17 1 98.56 156 PRO B CA 1
ATOM 2628 C C . PRO B 1 156 ? -6.852 11.539 16.953 1 98.56 156 PRO B C 1
ATOM 2630 O O . PRO B 1 156 ? -5.891 11.062 17.562 1 98.56 156 PRO B O 1
ATOM 2633 N N . LEU B 1 157 ? -6.766 12.633 16.234 1 98.19 157 LEU B N 1
ATOM 2634 C CA . LEU B 1 157 ? -5.469 13.273 16.031 1 98.19 157 LEU B CA 1
ATOM 2635 C C . LEU B 1 157 ? -5.555 14.773 16.312 1 98.19 157 LEU B C 1
ATOM 2637 O O . LEU B 1 157 ? -6.445 15.453 15.805 1 98.19 157 LEU B O 1
ATOM 2641 N N . VAL B 1 158 ? -4.641 15.273 17.062 1 97.31 158 VAL B N 1
ATOM 2642 C CA . VAL B 1 158 ? -4.559 16.703 17.375 1 97.31 158 VAL B CA 1
ATOM 2643 C C . VAL B 1 158 ? -4.246 17.484 16.109 1 97.31 158 VAL B C 1
ATOM 2645 O O . VAL B 1 158 ? -3.648 16.953 15.164 1 97.31 158 VAL B O 1
ATOM 2648 N N . ASP B 1 159 ? -4.652 18.766 16.062 1 96.31 159 ASP B N 1
ATOM 2649 C CA . ASP B 1 159 ? -4.48 19.625 14.883 1 96.31 159 ASP B CA 1
ATOM 2650 C C . ASP B 1 159 ? -3.051 20.156 14.805 1 96.31 159 ASP B C 1
ATOM 2652 O O . ASP B 1 159 ? -2.828 21.359 14.914 1 96.31 159 ASP B O 1
ATOM 2656 N N . ARG B 1 160 ? -2.082 19.312 14.578 1 96.88 160 ARG B N 1
ATOM 2657 C CA . ARG B 1 160 ? -0.67 19.609 14.383 1 96.88 160 ARG B CA 1
ATOM 2658 C C . ARG B 1 160 ? -0.179 19.078 13.039 1 96.88 160 ARG B C 1
ATOM 2660 O O . ARG B 1 160 ? -0.896 18.344 12.352 1 96.88 160 ARG B O 1
ATOM 2667 N N . TYR B 1 161 ? 0.985 19.672 12.633 1 97.31 161 TYR B N 1
ATOM 2668 C CA . TYR B 1 161 ? 1.626 19.109 11.445 1 97.31 161 TYR B CA 1
ATOM 2669 C C . TYR B 1 161 ? 2.289 17.781 11.758 1 97.31 161 TYR B C 1
ATOM 2671 O O . TYR B 1 161 ? 3.275 17.719 12.492 1 97.31 161 TYR B O 1
ATOM 2679 N N . VAL B 1 162 ? 1.747 16.703 11.18 1 98.44 162 VAL B N 1
ATOM 2680 C CA . VAL B 1 162 ? 2.145 15.359 11.617 1 98.44 162 VAL B CA 1
ATOM 2681 C C . VAL B 1 162 ? 2.748 14.594 10.445 1 98.44 162 VAL B C 1
ATOM 2683 O O . VAL B 1 162 ? 2.576 14.977 9.281 1 98.44 162 VAL B O 1
ATOM 2686 N N . PHE B 1 163 ? 3.502 13.609 10.742 1 98.56 163 PHE B N 1
ATOM 2687 C CA . PHE B 1 163 ? 4.023 12.648 9.773 1 98.56 163 PHE B CA 1
ATOM 2688 C C . PHE B 1 163 ? 4.168 11.266 10.406 1 98.56 163 PHE B C 1
ATOM 2690 O O . PHE B 1 163 ? 4.016 11.117 11.625 1 98.56 163 PHE B O 1
ATOM 2697 N N . GLY B 1 164 ? 4.355 10.289 9.531 1 98.75 164 GLY B N 1
ATOM 2698 C CA . GLY B 1 164 ? 4.523 8.922 9.992 1 98.75 164 GLY B CA 1
ATOM 2699 C C . GLY B 1 164 ? 3.35 8.031 9.633 1 98.75 164 GLY B C 1
ATOM 2700 O O . GLY B 1 164 ? 2.211 8.492 9.547 1 98.75 164 GLY B O 1
ATOM 2701 N N . PHE B 1 165 ? 3.678 6.789 9.422 1 98.81 165 PHE B N 1
ATOM 2702 C CA . PHE B 1 165 ? 2.717 5.73 9.148 1 98.81 165 PHE B CA 1
ATOM 2703 C C . PHE B 1 165 ? 1.801 6.117 7.988 1 98.81 165 PHE B C 1
ATOM 2705 O O . PHE B 1 165 ? 0.576 6.078 8.125 1 98.81 165 PHE B O 1
ATOM 2712 N N . GLY B 1 166 ? 2.381 6.562 6.914 1 98.56 166 GLY B N 1
ATOM 2713 C CA . GLY B 1 166 ? 1.65 6.934 5.715 1 98.56 166 GLY B CA 1
ATOM 2714 C C . GLY B 1 166 ? 1.623 8.43 5.469 1 98.56 166 GLY B C 1
ATOM 2715 O O . GLY B 1 166 ? 1.585 8.875 4.32 1 98.56 166 GLY B O 1
ATOM 2716 N N . MET B 1 167 ? 1.666 9.25 6.5 1 98.31 167 MET B N 1
ATOM 2717 C CA . MET B 1 167 ? 1.693 10.703 6.395 1 98.31 167 MET B CA 1
ATOM 2718 C C . MET B 1 167 ? 3.121 11.211 6.207 1 98.31 167 MET B C 1
ATOM 2720 O O . MET B 1 167 ? 4.051 10.703 6.836 1 98.31 167 MET B O 1
ATOM 2724 N N . ASP B 1 168 ? 3.293 12.227 5.398 1 97.81 168 ASP B N 1
ATOM 2725 C CA . ASP B 1 168 ? 4.664 12.609 5.078 1 97.81 168 ASP B CA 1
ATOM 2726 C C . ASP B 1 168 ? 4.996 13.984 5.652 1 97.81 168 ASP B C 1
ATOM 2728 O O . ASP B 1 168 ? 4.094 14.781 5.926 1 97.81 168 ASP B O 1
ATOM 2732 N N . TYR B 1 169 ? 6.273 14.188 5.949 1 98 169 TYR B N 1
ATOM 2733 C CA . TYR B 1 169 ? 6.891 15.5 6.094 1 98 169 TYR B CA 1
ATOM 2734 C C . TYR B 1 169 ? 7.691 15.867 4.852 1 98 169 TYR B C 1
ATOM 2736 O O . TYR B 1 169 ? 8.82 15.414 4.68 1 98 169 TYR B O 1
ATOM 2744 N N . LYS B 1 170 ? 7.094 16.75 4.008 1 96.69 170 LYS B N 1
ATOM 2745 C CA . LYS B 1 170 ? 7.734 17.188 2.77 1 96.69 170 LYS B CA 1
ATOM 2746 C C . LYS B 1 170 ? 8.305 16 1.997 1 96.69 170 LYS B C 1
ATOM 2748 O O . LYS B 1 170 ? 9.477 16.016 1.617 1 96.69 170 LYS B O 1
ATOM 2753 N N . GLU B 1 171 ? 7.559 14.914 1.859 1 96.31 171 GLU B N 1
ATOM 2754 C CA . GLU B 1 171 ? 7.793 13.734 1.032 1 96.31 171 GLU B CA 1
ATOM 2755 C C . GLU B 1 171 ? 8.609 12.688 1.782 1 96.31 171 GLU B C 1
ATOM 2757 O O . GLU B 1 171 ? 8.844 11.586 1.271 1 96.31 171 GLU B O 1
ATOM 2762 N N . TYR B 1 172 ? 9.008 13.031 3.018 1 98.06 172 TYR B N 1
ATOM 2763 C CA . TYR B 1 172 ? 9.797 12.094 3.811 1 98.06 172 TYR B CA 1
ATOM 2764 C C . TYR B 1 172 ? 8.961 11.5 4.945 1 98.06 172 TYR B C 1
ATOM 2766 O O . TYR B 1 172 ? 7.941 12.07 5.332 1 98.06 172 TYR B O 1
ATOM 2774 N N . TRP B 1 173 ? 9.398 10.312 5.418 1 98.5 173 TRP B N 1
ATOM 2775 C CA . TRP B 1 173 ? 9.055 9.711 6.703 1 98.5 173 TRP B CA 1
ATOM 2776 C C . TRP B 1 173 ? 7.648 9.125 6.672 1 98.5 173 TRP B C 1
ATOM 2778 O O . TRP B 1 173 ? 7.07 8.82 7.719 1 98.5 173 TRP B O 1
ATOM 2788 N N . ARG B 1 174 ? 7.066 8.938 5.539 1 98.69 174 ARG B N 1
ATOM 2789 C CA . ARG B 1 174 ? 5.871 8.102 5.543 1 98.69 174 ARG B CA 1
ATOM 2790 C C . ARG B 1 174 ? 6.117 6.793 6.281 1 98.69 174 ARG B C 1
ATOM 2792 O O . ARG B 1 174 ? 5.207 6.242 6.898 1 98.69 174 ARG B O 1
ATOM 2799 N N . ASN B 1 175 ? 7.355 6.363 6.285 1 98.81 175 ASN B N 1
ATOM 2800 C CA . ASN B 1 175 ? 7.758 5.055 6.797 1 98.81 175 ASN B CA 1
ATOM 2801 C C . ASN B 1 175 ? 7.965 5.086 8.305 1 98.81 175 ASN B C 1
ATOM 2803 O O . ASN B 1 175 ? 8.203 4.047 8.922 1 98.81 175 ASN B O 1
ATOM 2807 N N . ALA B 1 176 ? 7.961 6.266 8.914 1 98.81 176 ALA B N 1
ATOM 2808 C CA . ALA B 1 176 ? 8.164 6.289 10.359 1 98.81 176 ALA B CA 1
ATOM 2809 C C . ALA B 1 176 ? 7.133 5.418 11.07 1 98.81 176 ALA B C 1
ATOM 2811 O O . ALA B 1 176 ? 5.938 5.484 10.766 1 98.81 176 ALA B O 1
ATOM 2812 N N . ASN B 1 177 ? 7.609 4.547 11.953 1 98.69 177 ASN B N 1
ATOM 2813 C CA . ASN B 1 177 ? 6.758 3.6 12.664 1 98.69 177 ASN B CA 1
ATOM 2814 C C . ASN B 1 177 ? 6.109 4.238 13.891 1 98.69 177 ASN B C 1
ATOM 2816 O O . ASN B 1 177 ? 6.375 3.83 15.023 1 98.69 177 ASN B O 1
ATOM 2820 N N . GLY B 1 178 ? 5.258 5.07 13.711 1 98.81 178 GLY B N 1
ATOM 2821 C CA . GLY B 1 178 ? 4.52 5.906 14.641 1 98.81 178 GLY B CA 1
ATOM 2822 C C . GLY B 1 178 ? 3.902 7.129 13.992 1 98.81 178 GLY B C 1
ATOM 2823 O O . GLY B 1 178 ? 4.027 7.32 12.781 1 98.81 178 GLY B O 1
ATOM 2824 N N . ILE B 1 179 ? 3.152 7.867 14.742 1 98.81 179 ILE B N 1
ATOM 2825 C CA . ILE B 1 179 ? 2.676 9.18 14.32 1 98.81 179 ILE B CA 1
ATOM 2826 C C . ILE B 1 179 ? 3.379 10.273 15.125 1 98.81 179 ILE B C 1
ATOM 2828 O O . ILE B 1 179 ? 3.387 10.227 16.359 1 98.81 179 ILE B O 1
ATOM 2832 N N . TYR B 1 180 ? 3.971 11.195 14.414 1 98.81 180 TYR B N 1
ATOM 2833 C CA . TYR B 1 180 ? 4.801 12.242 15.016 1 98.81 180 TYR B CA 1
ATOM 2834 C C . TYR B 1 180 ? 4.297 13.625 14.625 1 98.81 180 TYR B C 1
ATOM 2836 O O . TYR B 1 180 ? 3.768 13.812 13.531 1 98.81 180 TYR B O 1
ATOM 2844 N N . ALA B 1 181 ? 4.488 14.539 15.484 1 98.62 181 ALA B N 1
ATOM 2845 C CA . ALA B 1 181 ? 4.215 15.938 15.18 1 98.62 181 ALA B CA 1
ATOM 2846 C C . ALA B 1 181 ? 5.512 16.734 15.07 1 98.62 181 ALA B C 1
ATOM 2848 O O . ALA B 1 181 ? 6.434 16.547 15.867 1 98.62 181 ALA B O 1
ATOM 2849 N N . VAL B 1 182 ? 5.594 17.578 14.047 1 97.69 182 VAL B N 1
ATOM 2850 C CA . VAL B 1 182 ? 6.742 18.453 13.914 1 97.69 182 VAL B CA 1
ATOM 2851 C C . VAL B 1 182 ? 6.832 19.391 15.125 1 97.69 182 VAL B C 1
ATOM 2853 O O . VAL B 1 182 ? 5.824 19.953 15.547 1 97.69 182 VAL B O 1
ATOM 2856 N N . LYS B 1 183 ? 7.992 19.516 15.656 1 95.12 183 LYS B N 1
ATOM 2857 C CA . LYS B 1 183 ? 8.172 20.328 16.844 1 95.12 183 LYS B CA 1
ATOM 2858 C C . LYS B 1 183 ? 7.695 21.75 16.609 1 95.12 183 LYS B C 1
ATOM 2860 O O . LYS B 1 183 ? 8.062 22.391 15.625 1 95.12 183 LYS B O 1
ATOM 2865 N N . GLY B 1 184 ? 6.844 22.203 17.516 1 90.69 184 GLY B N 1
ATOM 2866 C CA . GLY B 1 184 ? 6.426 23.594 17.531 1 90.69 184 GLY B CA 1
ATOM 2867 C C . GLY B 1 184 ? 5.352 23.906 16.5 1 90.69 184 GLY B C 1
ATOM 2868 O O . GLY B 1 184 ? 4.961 25.062 16.328 1 90.69 184 GLY B O 1
ATOM 2869 N N . MET B 1 185 ? 4.824 22.922 15.734 1 85.38 185 MET B N 1
ATOM 2870 C CA . MET B 1 185 ? 3.814 23.125 14.703 1 85.38 185 MET B CA 1
ATOM 2871 C C . MET B 1 185 ? 2.547 22.344 15.016 1 85.38 185 MET B C 1
ATOM 2873 O O . MET B 1 185 ? 2.615 21.25 15.57 1 85.38 185 MET B O 1
#

Nearest PDB structures (foldseek):
  4rqb-assembly1_A  TM=9.423E-01  e=2.386E-16  Staphylococcus aureus subsp. aureus USA300_TCH1516
  6d9q-assembly1_A  TM=9.384E-01  e=1.304E-16  Bacillus anthracis
  3kb8-assembly1_A  TM=9.371E-01  e=1.764E-16  Bacillus anthracis str. 'Ames Ancestor'
  3h83-assembly1_A  TM=9.315E-01  e=2.535E-16  Bacillus anthracis str. 'Ames Ancestor'
  1r3u-assembly1_A  TM=9.240E-01  e=1.010E-14  Caldanaerobacter subterraneus subsp. tengcongensis

Foldseek 3Di:
DFDDPVVLVVQVVQWAFDWFLVRLLVLLLVLLVVCCVVPQPFQAEEEQEPDLQPLVCVSNVVNNPHHHHYWYWYKDWDPDPDDDDTDIDTPDDTPDQQAAHAYEYGGAEDDQCSGVQNVLVVSVVSHHPHYAYEYAEYEDDDNHDPPDDHPRYRYYDYPAAKEECRRDDSNDHVDPSGIIGGPPD/DFDDPVVLVVQVVQWAFDWFLVRLLVLLLVLLVVCCVVPQPQQAEEEQEPDLQPLVCVSNVVNNPHHHHYWYWYKDWDPDPDDDDTDIDTPDDTPDQQAAHHYEYEGAEDDQCSGVQNVLVVSVVSHHPHYAYEYAEYEDDDNHDPPDDHPRYRYYDYPAAKEECRRDDSNDHVDPSGIIGGPPD

Solvent-accessible surface area (backbone atoms only — not comparable to full-atom values): 19278 Å² total; per-residue (Å²): 130,83,75,51,70,66,56,56,52,48,49,62,73,57,31,44,81,75,40,49,50,67,53,48,52,52,30,45,52,54,40,29,52,53,48,44,76,74,37,50,89,55,59,28,38,36,30,31,34,50,72,30,2,40,32,40,38,20,58,38,36,47,58,39,92,52,66,34,33,74,52,40,32,26,64,45,68,44,79,66,88,68,88,84,74,83,47,72,44,76,72,36,73,54,86,68,82,40,59,71,29,34,35,35,40,28,30,24,67,40,62,47,38,64,58,60,35,54,50,50,50,50,42,44,75,52,37,26,66,43,78,42,33,35,22,48,27,34,44,60,72,89,68,52,44,87,89,52,72,64,74,44,61,42,32,84,31,74,84,48,50,49,24,17,47,20,32,44,52,87,62,25,33,29,30,36,59,28,35,30,26,41,65,96,72,130,83,76,51,70,65,55,55,52,48,48,62,73,57,31,44,82,74,39,48,48,66,54,47,52,52,30,46,52,54,41,28,52,54,47,44,75,73,36,52,88,55,59,28,38,36,29,32,35,51,72,31,2,38,32,39,38,18,57,40,36,46,58,38,92,52,67,36,32,74,53,40,34,26,66,44,69,46,79,68,88,68,88,86,74,83,46,74,42,76,73,35,74,54,87,69,84,40,60,69,28,34,36,36,40,30,30,25,67,39,62,47,38,65,58,60,37,54,50,49,50,49,42,45,75,52,38,26,67,42,78,42,34,33,24,46,29,33,45,59,69,89,69,53,45,88,90,54,74,65,74,44,60,42,32,85,30,74,83,48,50,50,26,18,47,20,31,46,54,87,62,25,34,28,30,35,59,27,35,30,27,41,65,97,73